Protein AF-A0A257QRH5-F1 (afdb_monomer)

Sequence (181 aa):
SYQIGCTSACRFIFTHGIFDFYQAVRPNPAVLARLSQLLDPERPFVGIAPTVDRNRVVVKEGRLMERHTDVPWNHWVPGDWGWIKNPDDKSAEELGSEGCNIIYAGGGCFVNYYPERPPKTLDQAIKRVYGWRFGLEESELDLSADLMQQLRQDPRSGGMLRDVRDYPKRFGVVGPAPPGA

Mean predicted aligned error: 5.89 Å

Solvent-accessible surface area (backbone atoms only — not comparable to full-atom values): 10527 Å² total; per-residue (Å²): 134,88,90,68,57,62,70,59,40,48,37,45,52,52,52,50,52,54,51,49,38,33,64,71,75,54,70,34,70,71,57,50,55,51,54,59,69,67,39,43,94,89,50,52,58,65,53,30,48,59,41,57,50,98,85,64,48,77,78,38,77,25,70,53,20,44,74,47,69,86,42,56,81,88,67,82,54,68,63,30,32,37,42,35,46,32,82,43,72,74,44,28,70,40,92,82,38,50,40,4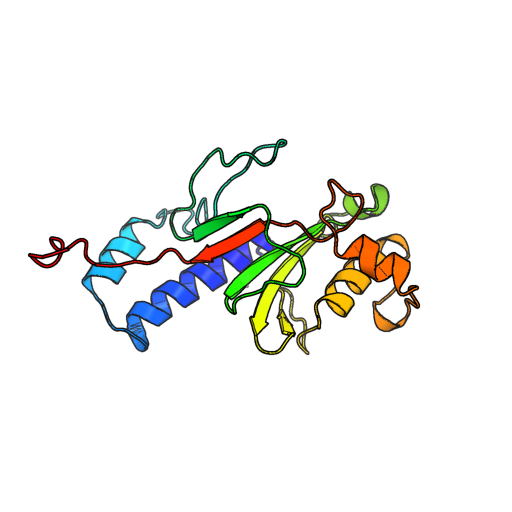5,64,35,33,32,72,41,97,70,29,30,38,54,74,64,94,61,78,72,66,34,40,66,64,50,53,51,38,35,51,62,19,53,71,71,77,39,55,42,87,76,60,86,73,55,71,68,55,54,58,41,41,46,31,32,54,92,77,70,15,21,28,46,34,42,36,40,32,76,56,88,89,70,82,90,61,80,75,70,94,86,122

Radius of gyration: 18.13 Å; Cα contacts (8 Å, |Δi|>4): 275; chains: 1; bounding box: 57×34×48 Å

Structure (mmCIF, N/CA/C/O backbone):
data_AF-A0A257QRH5-F1
#
_entry.id   AF-A0A257QRH5-F1
#
loop_
_atom_site.group_PDB
_atom_site.id
_atom_site.type_symbol
_atom_site.label_atom_id
_atom_site.label_alt_id
_atom_site.label_comp_id
_atom_site.label_asym_id
_atom_site.label_entity_id
_atom_site.label_seq_id
_atom_site.pdbx_PDB_ins_code
_atom_site.Cartn_x
_atom_site.Cartn_y
_atom_site.Cartn_z
_atom_site.occupancy
_atom_site.B_iso_or_equiv
_atom_site.auth_seq_id
_atom_site.auth_comp_id
_atom_site.auth_asym_id
_atom_site.auth_atom_id
_atom_site.pdbx_PDB_model_num
ATOM 1 N N . SER A 1 1 ? 13.296 8.972 17.442 1.00 48.34 1 SER A N 1
ATOM 2 C CA . SER A 1 1 ? 12.659 8.763 16.126 1.00 48.34 1 SER A CA 1
ATOM 3 C C . SER A 1 1 ? 12.341 7.284 15.984 1.00 48.34 1 SER A C 1
ATOM 5 O O . SER A 1 1 ? 13.144 6.466 16.413 1.00 48.34 1 SER A O 1
ATOM 7 N N . TYR A 1 2 ? 11.173 6.924 15.451 1.00 48.97 2 TYR A N 1
ATOM 8 C CA . TYR A 1 2 ? 10.874 5.529 15.113 1.00 48.97 2 TYR A CA 1
ATOM 9 C C . TYR A 1 2 ? 11.467 5.225 13.731 1.00 48.97 2 TYR A C 1
ATOM 11 O O . TYR A 1 2 ? 11.203 5.964 12.786 1.00 48.97 2 TYR A O 1
ATOM 19 N N . GLN A 1 3 ? 12.269 4.166 13.607 1.00 62.31 3 GLN A N 1
ATOM 20 C CA . GLN A 1 3 ? 12.648 3.597 12.311 1.00 62.31 3 GLN A CA 1
ATOM 21 C C . GLN A 1 3 ? 11.722 2.413 12.041 1.00 62.31 3 GLN A C 1
ATOM 23 O O . GLN A 1 3 ? 11.865 1.353 12.646 1.00 62.31 3 GLN A O 1
ATOM 28 N N . ILE A 1 4 ? 10.727 2.613 11.179 1.00 73.38 4 ILE A N 1
ATOM 29 C CA . ILE A 1 4 ? 9.766 1.574 10.805 1.00 73.38 4 ILE A CA 1
ATOM 30 C C . ILE A 1 4 ? 9.749 1.409 9.289 1.00 73.38 4 ILE A C 1
ATOM 32 O O . ILE A 1 4 ? 9.768 2.391 8.552 1.00 73.38 4 ILE A O 1
ATOM 36 N N . GLY A 1 5 ? 9.711 0.159 8.822 1.00 78.75 5 GLY A N 1
ATOM 37 C CA . GLY A 1 5 ? 9.559 -0.137 7.397 1.00 78.75 5 GLY A CA 1
ATOM 38 C C . GLY A 1 5 ? 8.201 0.329 6.863 1.00 78.75 5 GLY A C 1
ATOM 39 O O . GLY A 1 5 ? 7.228 0.422 7.618 1.00 78.75 5 GLY A O 1
ATOM 40 N N . CYS A 1 6 ? 8.116 0.570 5.552 1.00 84.25 6 CYS A N 1
ATOM 41 C CA . CYS A 1 6 ? 6.940 1.152 4.895 1.00 84.25 6 CYS A CA 1
ATOM 42 C C . CYS A 1 6 ? 5.625 0.408 5.209 1.00 84.25 6 CYS A C 1
ATOM 44 O O . CYS A 1 6 ? 4.606 1.045 5.454 1.00 84.25 6 CYS A O 1
ATOM 46 N N . THR A 1 7 ? 5.641 -0.925 5.304 1.00 87.94 7 THR A N 1
ATOM 47 C CA . THR A 1 7 ? 4.447 -1.723 5.643 1.00 87.94 7 THR A CA 1
ATOM 48 C C . THR A 1 7 ? 3.987 -1.512 7.084 1.00 87.94 7 THR A C 1
ATOM 50 O O . THR A 1 7 ? 2.794 -1.354 7.343 1.00 87.94 7 THR A O 1
ATOM 53 N N . SER A 1 8 ? 4.917 -1.499 8.044 1.00 88.94 8 SER A N 1
ATOM 54 C CA . SER A 1 8 ? 4.599 -1.200 9.450 1.00 88.94 8 SER A CA 1
ATOM 55 C C . SER A 1 8 ? 4.033 0.206 9.594 1.00 88.94 8 SER A C 1
ATOM 57 O O . SER A 1 8 ? 3.158 0.455 10.417 1.00 88.94 8 SER A O 1
ATOM 59 N N . ALA A 1 9 ? 4.502 1.106 8.748 1.00 89.12 9 ALA A N 1
ATOM 60 C CA . ALA A 1 9 ? 4.096 2.481 8.749 1.00 89.12 9 ALA A CA 1
ATOM 61 C C . ALA A 1 9 ? 2.710 2.730 8.141 1.00 89.12 9 ALA A C 1
ATOM 63 O O . ALA A 1 9 ? 1.924 3.490 8.700 1.00 89.12 9 ALA A O 1
ATOM 64 N N . CYS A 1 10 ? 2.352 2.016 7.071 1.00 91.50 10 CYS A N 1
ATOM 65 C CA . CYS A 1 10 ? 0.971 1.974 6.592 1.00 91.50 10 CYS A CA 1
ATOM 66 C C . CYS A 1 10 ? 0.036 1.460 7.695 1.00 91.50 10 CYS A C 1
ATOM 68 O O . CYS A 1 10 ? -0.963 2.105 8.003 1.00 91.50 10 CYS A O 1
ATOM 70 N N . ARG A 1 11 ? 0.397 0.363 8.376 1.00 93.06 11 ARG A N 1
ATOM 71 C CA . ARG A 1 11 ? -0.394 -0.167 9.505 1.00 93.06 11 ARG A CA 1
ATOM 72 C C . ARG A 1 11 ? -0.556 0.853 10.629 1.00 93.06 11 ARG A C 1
ATOM 74 O O . ARG A 1 11 ? -1.645 0.956 11.187 1.00 93.06 11 ARG A O 1
ATOM 81 N N . PHE A 1 12 ? 0.496 1.608 10.937 1.00 92.06 12 PHE A N 1
ATOM 82 C CA . PHE A 1 12 ? 0.446 2.713 11.890 1.00 92.06 12 PHE A CA 1
ATOM 83 C C . PHE A 1 12 ? -0.564 3.784 11.452 1.00 92.06 12 PHE A C 1
ATOM 85 O O . PHE A 1 12 ? -1.481 4.081 12.211 1.00 92.06 12 PHE A O 1
ATOM 92 N N . ILE A 1 13 ? -0.451 4.303 10.222 1.00 91.81 13 ILE A N 1
ATOM 93 C CA . ILE A 1 13 ? -1.331 5.361 9.694 1.00 91.81 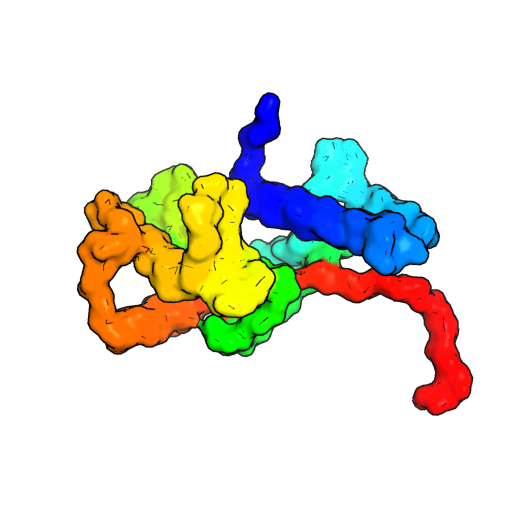13 ILE A CA 1
ATOM 94 C C . ILE A 1 13 ? -2.794 4.919 9.693 1.00 91.81 13 ILE A C 1
ATOM 96 O O . ILE A 1 13 ? -3.650 5.663 10.159 1.00 91.81 13 ILE A O 1
ATOM 100 N N . PHE A 1 14 ? -3.089 3.707 9.217 1.00 94.50 14 PHE A N 1
ATOM 101 C CA . PHE A 1 14 ? -4.460 3.199 9.211 1.00 94.50 14 PHE A CA 1
ATOM 102 C C . PHE A 1 14 ? -5.010 3.001 10.618 1.00 94.50 14 PHE A C 1
ATOM 104 O O . PHE A 1 14 ? -6.149 3.376 10.880 1.00 94.50 14 PHE A O 1
ATOM 111 N N . THR A 1 15 ? -4.205 2.460 11.536 1.00 95.06 15 THR A N 1
ATOM 112 C CA . THR A 1 15 ? -4.619 2.316 12.939 1.00 95.06 15 THR A CA 1
ATOM 113 C C . THR A 1 15 ? -4.950 3.682 13.535 1.00 95.06 15 THR A C 1
ATOM 115 O O . THR A 1 15 ? -6.035 3.857 14.078 1.00 95.06 15 THR A O 1
ATOM 118 N N . HIS A 1 16 ? -4.066 4.668 13.363 1.00 94.06 16 HIS A N 1
ATOM 119 C CA . HIS A 1 16 ? -4.301 6.033 13.827 1.00 94.06 16 HIS A CA 1
ATOM 120 C C . HIS A 1 16 ? -5.549 6.656 13.200 1.00 94.06 16 HIS A C 1
ATOM 122 O O . HIS A 1 16 ? -6.418 7.114 13.930 1.00 94.06 16 HIS A O 1
ATOM 128 N N . GLY A 1 17 ? -5.699 6.597 11.874 1.00 94.06 17 GLY A N 1
ATOM 129 C CA . GLY A 1 17 ? -6.856 7.165 11.181 1.00 94.06 17 GLY A CA 1
ATOM 130 C C . GLY A 1 17 ? -8.189 6.554 11.625 1.00 94.06 17 GLY A C 1
ATOM 131 O O . GLY A 1 17 ? -9.179 7.270 11.754 1.00 94.06 17 GLY A O 1
ATOM 132 N N . ILE A 1 18 ? -8.220 5.248 11.919 1.00 95.00 18 ILE A N 1
ATOM 133 C CA . ILE A 1 18 ? -9.412 4.578 12.461 1.00 95.00 18 ILE A CA 1
ATOM 134 C C . ILE A 1 18 ? -9.741 5.107 13.862 1.00 95.00 18 ILE A C 1
ATOM 136 O O . ILE A 1 18 ? -10.896 5.435 14.135 1.00 95.00 18 ILE A O 1
ATOM 140 N N . PHE A 1 19 ? -8.751 5.200 14.752 1.00 95.56 19 PHE A N 1
ATOM 141 C CA . PHE A 1 19 ? -8.961 5.723 16.104 1.00 95.56 19 PHE A CA 1
ATOM 142 C C . PHE A 1 19 ? -9.392 7.194 16.075 1.00 95.56 19 PHE A C 1
ATOM 144 O O . PHE A 1 19 ? -10.406 7.537 16.681 1.00 95.56 19 PHE A O 1
ATOM 151 N N . ASP A 1 20 ? -8.701 8.034 15.304 1.00 95.81 20 ASP A N 1
ATOM 152 C CA . ASP A 1 20 ? -9.020 9.455 15.148 1.00 95.81 20 ASP A CA 1
ATOM 153 C C . ASP A 1 20 ? -10.438 9.653 14.601 1.00 95.81 20 ASP A C 1
ATOM 155 O O . ASP A 1 20 ? -11.179 10.516 15.079 1.00 95.81 20 ASP A O 1
ATOM 159 N N . PHE A 1 21 ? -10.873 8.813 13.655 1.00 94.69 21 PHE A N 1
ATOM 160 C CA . PHE A 1 21 ? -12.241 8.848 13.148 1.00 94.69 21 PHE A CA 1
ATOM 161 C C . PHE A 1 21 ? -13.268 8.619 14.265 1.00 94.69 21 PHE A C 1
ATOM 163 O O . PHE A 1 21 ? -14.197 9.414 14.405 1.00 94.69 21 PHE A O 1
ATOM 170 N N . TYR A 1 22 ? -13.103 7.582 15.093 1.00 95.06 22 TYR A N 1
ATOM 171 C CA . TYR A 1 22 ? -14.037 7.290 16.192 1.00 95.06 22 TYR A CA 1
ATOM 172 C C . TYR A 1 22 ? -13.835 8.148 17.441 1.00 95.06 22 TYR A C 1
ATOM 174 O O . TYR A 1 22 ? -14.667 8.097 18.347 1.00 95.06 22 TYR A O 1
ATOM 182 N N . GLN A 1 23 ? -12.762 8.929 17.507 1.00 95.50 23 GLN A N 1
ATOM 183 C CA . GLN A 1 23 ? -12.528 9.897 18.571 1.00 95.50 23 GLN A CA 1
ATOM 184 C C . GLN A 1 23 ? -13.087 11.278 18.216 1.00 95.50 23 GLN A C 1
ATOM 186 O O . GLN A 1 23 ? -13.734 11.896 19.058 1.00 95.50 23 GLN A O 1
ATOM 191 N N . ALA A 1 24 ? -12.859 11.755 16.991 1.00 95.44 24 ALA A N 1
ATOM 192 C CA . ALA A 1 24 ? -13.118 13.141 16.604 1.00 95.44 24 ALA A CA 1
ATOM 193 C C . ALA A 1 24 ? -14.239 13.307 15.566 1.00 95.44 24 ALA A C 1
ATOM 195 O O . ALA A 1 24 ? -15.019 14.249 15.666 1.00 95.44 24 ALA A O 1
ATOM 196 N N . VAL A 1 25 ? -14.340 12.416 14.573 1.00 94.56 25 VAL A N 1
ATOM 197 C CA . VAL A 1 25 ? -15.284 12.581 13.447 1.00 94.56 25 VAL A CA 1
ATOM 198 C C . VAL A 1 25 ? -16.647 11.970 13.762 1.00 94.56 25 VAL A C 1
ATOM 200 O O . VAL A 1 25 ? -17.685 12.597 13.566 1.00 94.56 25 VAL A O 1
ATOM 203 N N . ARG A 1 26 ? -16.652 10.739 14.277 1.00 93.12 26 ARG A N 1
ATOM 204 C CA . ARG A 1 26 ? -17.846 10.020 14.726 1.00 93.12 26 ARG A CA 1
ATOM 205 C C . ARG A 1 26 ? -17.599 9.432 16.120 1.00 93.12 26 ARG A C 1
ATOM 207 O O . ARG A 1 26 ? -17.408 8.217 16.227 1.00 93.12 26 ARG A O 1
ATOM 214 N N . PRO A 1 27 ? -17.603 10.274 17.173 1.00 94.19 27 PRO A N 1
ATOM 215 C CA . PRO A 1 27 ? -17.309 9.856 18.539 1.00 94.19 27 PRO A CA 1
ATOM 216 C C . PRO A 1 27 ? -18.073 8.592 18.953 1.00 94.19 27 PRO A C 1
ATOM 218 O O . PRO A 1 27 ? -19.305 8.570 18.950 1.00 94.19 27 PRO A O 1
ATOM 221 N N . ASN A 1 28 ? -17.348 7.526 19.297 1.00 94.75 28 ASN A N 1
ATOM 222 C CA . ASN A 1 28 ? -17.935 6.278 19.783 1.00 94.75 28 ASN A CA 1
ATOM 223 C C . ASN A 1 28 ? -17.004 5.585 20.799 1.00 94.75 28 ASN A C 1
ATOM 225 O O . ASN A 1 28 ? -16.180 4.748 20.418 1.00 94.75 28 ASN A O 1
ATOM 229 N N . PRO A 1 29 ? -17.148 5.891 22.103 1.00 94.31 29 PRO A N 1
ATOM 230 C CA . PRO A 1 29 ? -16.290 5.335 23.152 1.00 94.31 29 PRO A CA 1
ATOM 231 C C . PRO A 1 29 ? -16.328 3.804 23.241 1.00 94.31 29 PRO A C 1
ATOM 233 O O . PRO A 1 29 ? -15.310 3.181 23.534 1.00 94.31 29 PRO A O 1
ATOM 236 N N . ALA A 1 30 ? -17.479 3.183 22.953 1.00 94.31 30 ALA A N 1
ATOM 237 C CA . ALA A 1 30 ? -17.619 1.728 22.974 1.00 94.31 30 ALA A CA 1
ATOM 238 C C . ALA A 1 30 ? -16.804 1.062 21.852 1.00 94.31 30 ALA A C 1
ATOM 240 O O . ALA A 1 30 ? -16.138 0.051 22.079 1.00 94.31 30 ALA A O 1
ATOM 241 N N . VAL A 1 31 ? -16.809 1.651 20.651 1.00 93.81 31 VAL A N 1
ATOM 242 C CA . VAL A 1 31 ? -15.961 1.188 19.544 1.00 93.81 31 VAL A CA 1
ATOM 243 C C . VAL A 1 31 ? -14.486 1.425 19.858 1.00 93.81 31 VAL A C 1
ATOM 245 O O . VAL A 1 31 ? -13.703 0.501 19.675 1.00 93.81 31 VAL A O 1
ATOM 248 N N . LEU A 1 32 ? -14.101 2.590 20.391 1.00 94.31 32 LEU A N 1
ATOM 249 C CA . LEU A 1 32 ? -12.710 2.862 20.783 1.00 94.31 32 LEU A CA 1
ATOM 250 C C . LEU A 1 32 ? -12.188 1.856 21.816 1.00 94.31 32 LEU A C 1
ATOM 252 O O . LEU A 1 32 ? -11.098 1.317 21.644 1.00 94.31 32 LEU A O 1
ATOM 256 N N . ALA A 1 33 ? -12.978 1.539 22.847 1.00 94.25 33 ALA A N 1
ATOM 257 C CA . ALA A 1 33 ? -12.608 0.532 23.840 1.00 94.25 33 ALA A CA 1
ATOM 258 C C . ALA A 1 33 ? -12.376 -0.847 23.197 1.00 94.25 33 ALA A C 1
ATOM 260 O O . ALA A 1 33 ? -11.380 -1.510 23.491 1.00 94.25 33 ALA A O 1
ATOM 261 N N . ARG A 1 34 ? -13.251 -1.254 22.267 1.00 93.25 34 ARG A N 1
ATOM 262 C CA . ARG A 1 34 ? -13.087 -2.498 21.500 1.00 93.25 34 ARG A CA 1
ATOM 263 C C . ARG A 1 34 ? -11.851 -2.458 20.600 1.00 93.25 34 ARG A C 1
ATOM 265 O O . ARG A 1 34 ? -11.121 -3.439 20.545 1.00 93.25 34 ARG A O 1
ATOM 272 N N . LEU A 1 35 ? -11.607 -1.353 19.897 1.00 93.44 35 LEU A N 1
ATOM 273 C CA . LEU A 1 35 ? -10.437 -1.187 19.032 1.00 93.44 35 LEU A CA 1
ATOM 274 C C . LEU A 1 35 ? -9.135 -1.311 19.831 1.00 93.44 35 LEU A C 1
ATOM 276 O O . LEU A 1 35 ? -8.230 -2.015 19.395 1.00 93.44 35 LEU A O 1
ATOM 280 N N . SER A 1 36 ? -9.064 -0.709 21.021 1.00 93.38 36 SER A N 1
ATOM 281 C CA . SER A 1 36 ? -7.911 -0.841 21.920 1.00 93.38 36 SER A CA 1
ATOM 282 C C . SER A 1 36 ? -7.650 -2.294 22.321 1.00 93.38 36 SER A C 1
ATOM 284 O O . SER A 1 36 ? -6.501 -2.724 22.323 1.00 93.38 36 SER A O 1
ATOM 286 N N . GLN A 1 37 ? -8.701 -3.077 22.592 1.00 92.88 37 GLN A N 1
ATOM 287 C CA . GLN A 1 37 ? -8.580 -4.510 22.900 1.00 92.88 37 GLN A CA 1
ATOM 288 C C . GLN A 1 37 ? -8.116 -5.351 21.703 1.00 92.88 37 GLN A C 1
ATOM 290 O O . GLN A 1 37 ? -7.580 -6.441 21.887 1.00 92.88 37 GLN A O 1
ATOM 295 N N . LEU A 1 38 ? -8.328 -4.870 20.473 1.00 92.00 38 LEU A N 1
ATOM 296 C CA . LEU A 1 38 ? -7.834 -5.538 19.272 1.00 92.00 38 LEU A CA 1
ATOM 297 C C . LEU A 1 38 ? -6.339 -5.309 19.052 1.00 92.00 38 LEU A C 1
ATOM 299 O O . LEU A 1 38 ? -5.763 -6.040 18.252 1.00 92.00 38 LEU A O 1
ATOM 303 N N . LEU A 1 39 ? -5.701 -4.335 19.705 1.00 92.31 39 LEU A N 1
ATOM 304 C CA . LEU A 1 39 ? -4.263 -4.110 19.577 1.00 92.31 39 LEU A CA 1
ATOM 305 C C . LEU A 1 39 ? -3.478 -5.094 20.447 1.00 92.31 39 LEU A C 1
ATOM 307 O O . LEU A 1 39 ? -3.927 -5.543 21.494 1.00 92.31 39 LEU A O 1
ATOM 311 N N . ASP A 1 40 ? -2.293 -5.463 19.972 1.00 90.06 40 ASP A N 1
ATOM 312 C CA . ASP A 1 40 ? -1.370 -6.275 20.766 1.00 90.06 40 ASP A CA 1
ATOM 313 C C . ASP A 1 40 ? -0.604 -5.339 21.719 1.00 90.06 40 ASP A C 1
ATOM 315 O O . ASP A 1 40 ? -0.126 -4.300 21.256 1.00 90.06 40 ASP A O 1
ATOM 319 N N . PRO A 1 41 ? -0.506 -5.653 23.022 1.00 87.62 41 PRO A N 1
ATOM 320 C CA . PRO A 1 41 ? 0.081 -4.744 24.005 1.00 87.62 41 PRO A CA 1
ATOM 321 C C . PRO A 1 41 ? 1.586 -4.521 23.804 1.00 87.62 41 PRO A C 1
ATOM 323 O O . PRO A 1 41 ? 2.092 -3.461 24.160 1.00 87.62 41 PRO A O 1
ATOM 326 N N . GLU A 1 42 ? 2.301 -5.482 23.214 1.00 89.12 42 GLU A N 1
ATOM 327 C CA . GLU A 1 42 ? 3.747 -5.396 22.983 1.00 89.12 42 GLU A CA 1
ATOM 328 C C . GLU A 1 42 ? 4.068 -4.999 21.537 1.00 89.12 42 GLU A C 1
ATOM 330 O O . GLU A 1 42 ? 5.056 -4.318 21.256 1.00 89.12 42 GLU A O 1
ATOM 335 N N . ARG A 1 43 ? 3.229 -5.426 20.589 1.00 89.12 43 ARG A N 1
ATOM 336 C CA . ARG A 1 43 ? 3.428 -5.251 19.147 1.00 89.12 43 ARG A CA 1
ATOM 337 C C . ARG A 1 43 ? 2.152 -4.742 18.467 1.00 89.12 43 ARG A C 1
ATOM 339 O O . ARG A 1 43 ? 1.608 -5.429 17.593 1.00 89.12 43 ARG A O 1
ATOM 346 N N . PRO A 1 44 ? 1.692 -3.518 18.783 1.00 87.31 44 PRO A N 1
ATOM 347 C CA . PRO A 1 44 ? 0.353 -3.025 18.440 1.00 87.31 44 PRO A CA 1
ATOM 348 C C . PRO A 1 44 ? 0.005 -3.129 16.955 1.00 87.31 44 PRO A C 1
ATOM 350 O O . PRO A 1 44 ? -1.137 -3.420 16.610 1.00 87.31 44 PRO A O 1
ATOM 353 N N . PHE A 1 45 ? 0.993 -2.993 16.067 1.00 88.12 45 PHE A N 1
ATOM 354 C CA . PHE A 1 45 ? 0.767 -2.998 14.620 1.00 88.12 45 PHE A CA 1
ATOM 355 C C . PHE A 1 45 ? 0.878 -4.375 13.948 1.00 88.12 45 PHE A C 1
ATOM 357 O O . PHE A 1 45 ? 0.685 -4.485 12.738 1.00 88.12 45 PHE A O 1
ATOM 364 N N . VAL A 1 46 ? 1.174 -5.455 14.674 1.00 87.38 46 VAL A N 1
ATOM 365 C CA . VAL A 1 46 ? 1.209 -6.803 14.077 1.00 87.38 46 VAL A CA 1
ATOM 366 C C . VAL A 1 46 ? -0.202 -7.235 13.667 1.00 87.38 46 VAL A C 1
ATOM 368 O O . VAL A 1 46 ? -1.154 -7.044 14.405 1.00 87.38 46 VAL A O 1
ATOM 371 N N . GLY A 1 47 ? -0.381 -7.802 12.473 1.00 90.50 47 GLY A N 1
ATOM 372 C CA . GLY A 1 47 ? -1.686 -8.325 12.038 1.00 90.50 47 GLY A CA 1
ATOM 373 C C . GLY A 1 47 ? -2.811 -7.287 11.904 1.00 90.50 47 GLY A C 1
ATOM 374 O O . GLY A 1 47 ? -3.975 -7.665 11.920 1.00 90.50 47 GLY A O 1
ATOM 375 N N . ILE A 1 48 ? -2.500 -5.988 11.801 1.00 94.50 48 ILE A N 1
ATOM 376 C CA . ILE A 1 48 ? -3.507 -4.945 11.522 1.00 94.50 48 ILE A CA 1
ATOM 377 C C . ILE A 1 48 ? -4.190 -5.196 10.175 1.00 94.50 48 ILE A C 1
ATOM 379 O O . ILE A 1 48 ? -5.419 -5.205 10.106 1.00 94.50 48 ILE A O 1
ATOM 383 N N . ALA A 1 49 ? -3.381 -5.465 9.148 1.00 93.19 49 ALA A N 1
ATOM 384 C CA . ALA A 1 49 ? -3.826 -5.875 7.822 1.00 93.19 49 ALA A CA 1
ATOM 385 C C . ALA A 1 49 ? -3.690 -7.394 7.620 1.00 93.19 49 ALA A C 1
ATOM 387 O O . ALA A 1 49 ? -2.872 -8.018 8.316 1.00 93.19 49 ALA A O 1
ATOM 388 N N . PRO A 1 50 ? -4.458 -7.982 6.682 1.00 92.75 50 PRO A N 1
ATOM 389 C CA . PRO A 1 50 ? -4.404 -9.407 6.385 1.00 92.75 50 PRO A CA 1
ATOM 390 C C . PRO A 1 50 ? -2.991 -9.897 6.053 1.00 92.75 50 PRO A C 1
ATOM 392 O O . PRO A 1 50 ? -2.199 -9.215 5.397 1.00 92.75 50 PRO A O 1
ATOM 395 N N . THR A 1 51 ? -2.670 -11.105 6.511 1.00 87.19 51 THR A N 1
ATOM 396 C CA . THR A 1 51 ? -1.440 -11.809 6.128 1.00 87.19 51 THR A CA 1
ATOM 397 C C . THR A 1 51 ? -1.773 -12.807 5.038 1.00 87.19 51 THR A C 1
ATOM 399 O O . THR A 1 51 ? -2.719 -13.581 5.175 1.00 87.19 51 THR A O 1
ATOM 402 N N . VAL A 1 52 ? -0.974 -12.799 3.976 1.00 81.56 52 VAL A N 1
ATOM 403 C CA . VAL A 1 52 ? -1.094 -13.748 2.874 1.00 81.56 52 VAL A CA 1
ATOM 404 C C . VAL A 1 52 ? 0.128 -14.644 2.782 1.00 81.56 52 VAL A C 1
ATOM 406 O O . VAL A 1 52 ? 1.228 -14.233 3.156 1.00 81.56 52 VAL A O 1
ATOM 409 N N . ASP A 1 53 ? -0.071 -15.858 2.285 1.00 79.62 53 ASP A N 1
ATOM 410 C CA . ASP A 1 53 ? 1.025 -16.760 1.946 1.00 79.62 53 ASP A CA 1
ATOM 411 C C . ASP A 1 53 ? 1.687 -16.391 0.602 1.00 79.62 53 ASP A C 1
ATOM 413 O O . ASP A 1 53 ? 1.380 -15.374 -0.030 1.00 79.62 53 ASP A O 1
ATOM 417 N N . ARG A 1 54 ? 2.619 -17.239 0.147 1.00 71.69 54 ARG A N 1
ATOM 418 C CA . ARG A 1 54 ? 3.294 -17.079 -1.152 1.00 71.69 54 ARG A CA 1
ATOM 419 C C . ARG A 1 54 ? 2.326 -17.165 -2.339 1.00 71.69 54 ARG A C 1
ATOM 421 O O . ARG A 1 54 ? 2.582 -16.535 -3.362 1.00 71.69 54 ARG A O 1
ATOM 428 N N . ASN A 1 55 ? 1.214 -17.882 -2.177 1.00 70.19 55 ASN A N 1
ATOM 429 C CA . ASN A 1 55 ? 0.141 -18.013 -3.164 1.00 70.19 55 ASN A CA 1
ATOM 430 C C . ASN A 1 55 ? -0.893 -16.881 -3.057 1.00 70.19 55 ASN A C 1
ATOM 432 O O . ASN A 1 55 ? -1.873 -16.874 -3.797 1.00 70.19 55 ASN A O 1
ATOM 436 N N . ARG A 1 56 ? -0.650 -15.895 -2.182 1.00 68.44 56 ARG A N 1
ATOM 437 C CA . ARG A 1 56 ? -1.491 -14.717 -1.938 1.00 68.44 56 ARG A CA 1
ATOM 438 C C . ARG A 1 56 ? -2.851 -15.040 -1.310 1.00 68.44 56 ARG A C 1
ATOM 440 O O . ARG A 1 56 ? -3.708 -14.160 -1.255 1.00 68.44 56 ARG A O 1
ATOM 447 N N . VAL A 1 57 ? -3.029 -16.251 -0.786 1.00 78.88 57 VAL A N 1
ATOM 448 C CA . VAL A 1 57 ? -4.225 -16.634 -0.032 1.00 78.88 57 VAL A CA 1
ATOM 449 C C . VAL A 1 57 ? -4.140 -15.997 1.346 1.00 78.88 57 VAL A C 1
ATOM 451 O O . VAL A 1 57 ? -3.092 -16.054 1.992 1.00 78.88 57 VAL A O 1
ATOM 454 N N . VAL A 1 58 ? -5.226 -15.365 1.797 1.00 84.50 58 VAL A N 1
ATOM 455 C CA . VAL A 1 58 ? -5.309 -14.834 3.162 1.00 84.50 58 VAL A CA 1
ATOM 456 C C . VAL A 1 58 ? -5.242 -16.006 4.132 1.00 84.50 58 VAL A C 1
ATOM 458 O O . VAL A 1 58 ? -6.156 -16.816 4.219 1.00 84.50 58 VAL A O 1
ATOM 461 N N . VAL A 1 59 ? -4.127 -16.098 4.854 1.00 89.19 59 VAL A N 1
ATOM 462 C CA . VAL A 1 59 ? -3.902 -17.119 5.888 1.00 89.19 59 VAL A CA 1
ATOM 463 C C . VAL A 1 59 ? -4.233 -16.601 7.280 1.00 89.19 59 VAL A C 1
ATOM 465 O O . VAL A 1 59 ? -4.407 -17.379 8.215 1.00 89.19 59 VAL A O 1
ATOM 468 N N . LYS A 1 60 ? -4.307 -15.277 7.436 1.00 90.94 60 LYS A N 1
ATOM 469 C CA . LYS A 1 60 ? -4.735 -14.636 8.675 1.00 90.94 60 LYS A CA 1
ATOM 470 C C . LYS A 1 60 ? -5.459 -13.337 8.369 1.00 90.94 60 LYS A C 1
ATOM 472 O O . LYS A 1 60 ? -4.881 -12.436 7.761 1.00 90.94 60 LYS A O 1
ATOM 477 N N . GLU A 1 61 ? -6.684 -13.239 8.865 1.00 92.62 61 GLU A N 1
ATOM 478 C CA . GLU A 1 61 ? -7.489 -12.026 8.786 1.00 92.62 61 GLU A CA 1
ATOM 479 C C . GLU A 1 61 ? -6.820 -10.841 9.486 1.00 92.62 61 GLU A C 1
ATOM 481 O O . GLU A 1 61 ? -6.162 -10.983 10.524 1.00 92.62 61 GLU A O 1
ATOM 486 N N . GLY A 1 62 ? -7.013 -9.652 8.917 1.00 93.69 62 GLY A N 1
ATOM 487 C CA . GLY A 1 62 ? -6.578 -8.408 9.537 1.00 93.69 62 GLY A CA 1
ATOM 488 C C . GLY A 1 62 ? -7.442 -8.075 10.749 1.00 93.69 62 GLY A C 1
ATOM 489 O O . GLY A 1 62 ? -8.658 -8.276 10.752 1.00 93.69 62 GLY A O 1
ATOM 490 N N . ARG A 1 63 ? -6.833 -7.544 11.808 1.00 94.12 63 ARG A N 1
ATOM 491 C CA . ARG A 1 63 ? -7.573 -7.112 13.002 1.00 94.12 63 ARG A CA 1
ATOM 492 C C . ARG A 1 63 ? -8.421 -5.879 12.717 1.00 94.12 63 ARG A C 1
ATOM 494 O O . ARG A 1 63 ? -9.569 -5.836 13.153 1.00 94.12 63 ARG A O 1
ATOM 501 N N . LEU A 1 64 ? -7.876 -4.918 11.962 1.00 95.12 64 LEU A N 1
ATOM 502 C CA . LEU A 1 64 ? -8.551 -3.650 11.665 1.00 95.12 64 LEU A CA 1
ATOM 503 C C . LEU A 1 64 ? -8.813 -3.395 10.180 1.00 95.12 64 LEU A C 1
ATOM 505 O O . LEU A 1 64 ? -9.587 -2.496 9.859 1.00 95.12 64 LEU A O 1
ATOM 509 N N . MET A 1 65 ? -8.183 -4.156 9.286 1.00 95.12 65 MET A N 1
ATOM 510 C CA . MET A 1 65 ? -8.350 -4.000 7.842 1.00 95.12 65 MET A CA 1
ATOM 511 C C . MET A 1 65 ? -8.833 -5.295 7.188 1.00 95.12 65 MET A C 1
ATOM 513 O O . MET A 1 65 ? -8.553 -6.391 7.677 1.00 95.12 65 MET A O 1
ATOM 517 N N .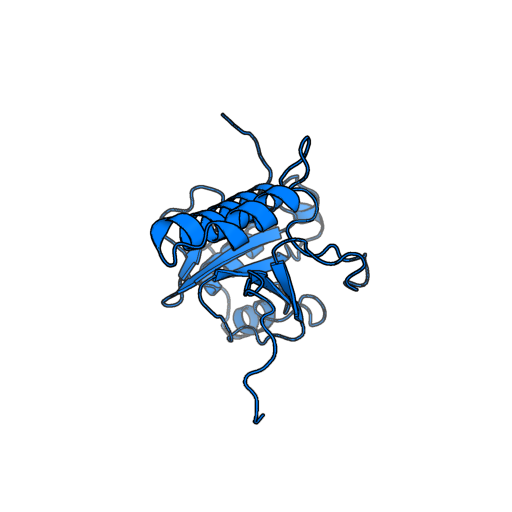 GLU A 1 66 ? -9.547 -5.140 6.083 1.00 93.56 66 GLU A N 1
ATOM 518 C CA . GLU A 1 66 ? -9.989 -6.188 5.160 1.00 93.56 66 GLU A CA 1
ATOM 519 C C . GLU A 1 66 ? -9.239 -6.065 3.836 1.00 93.56 66 GLU A C 1
ATOM 521 O O . GLU A 1 66 ? -8.651 -5.022 3.551 1.00 93.56 66 GLU A O 1
ATOM 526 N N . ARG A 1 67 ? -9.251 -7.140 3.041 1.00 92.88 67 ARG A N 1
ATOM 527 C CA . ARG A 1 67 ? -8.650 -7.178 1.706 1.00 92.88 67 ARG A CA 1
ATOM 528 C C . ARG A 1 67 ? -9.712 -7.459 0.659 1.00 92.88 67 ARG A C 1
ATOM 530 O O . ARG A 1 67 ? -10.427 -8.450 0.758 1.00 92.88 67 ARG A O 1
ATOM 537 N N . HIS A 1 68 ? -9.734 -6.644 -0.385 1.00 91.75 68 HIS A N 1
ATOM 538 C CA . HIS A 1 68 ? -10.365 -6.987 -1.654 1.00 91.75 68 HIS A CA 1
ATOM 539 C C . HIS A 1 68 ? -9.321 -7.489 -2.646 1.00 91.75 68 HIS A C 1
ATOM 541 O O . HIS A 1 68 ? -8.199 -6.981 -2.675 1.00 91.75 68 HIS A O 1
ATOM 547 N N . THR A 1 69 ? -9.697 -8.486 -3.442 1.00 90.94 69 THR A N 1
ATOM 548 C CA . THR A 1 69 ? -8.904 -9.036 -4.547 1.00 90.94 69 THR A CA 1
ATOM 549 C C . THR A 1 69 ? -9.587 -8.741 -5.875 1.00 90.94 69 THR A C 1
ATOM 551 O O . THR A 1 69 ? -10.750 -8.337 -5.897 1.00 90.94 69 THR A O 1
ATOM 554 N N . ASP A 1 70 ? -8.850 -8.927 -6.970 1.00 90.81 70 ASP A N 1
ATOM 555 C CA . ASP A 1 70 ? -9.355 -8.778 -8.337 1.00 90.81 70 ASP A CA 1
ATOM 556 C C . ASP A 1 70 ? -9.929 -7.373 -8.606 1.00 90.81 70 ASP A C 1
ATOM 558 O O . ASP A 1 70 ? -10.883 -7.183 -9.363 1.00 90.81 70 ASP A O 1
ATOM 562 N N . VAL A 1 71 ? -9.332 -6.361 -7.962 1.00 93.94 71 VAL A N 1
ATOM 563 C CA . VAL A 1 71 ? -9.715 -4.954 -8.100 1.00 93.94 71 VAL A CA 1
ATOM 564 C C . VAL A 1 71 ? -9.031 -4.357 -9.334 1.00 93.94 71 VAL A C 1
ATOM 566 O O . VAL A 1 71 ? -7.796 -4.305 -9.374 1.00 93.94 71 VAL A O 1
ATOM 569 N N . PRO A 1 72 ? -9.790 -3.843 -10.324 1.00 95.00 72 PRO A N 1
ATOM 570 C CA . PRO A 1 72 ? -9.215 -3.202 -11.502 1.00 95.00 72 PRO A CA 1
ATOM 571 C C . PRO A 1 72 ? -8.257 -2.057 -11.153 1.00 95.00 72 PRO A C 1
ATOM 573 O O . PRO A 1 72 ? -8.466 -1.309 -10.196 1.00 95.00 72 PRO A O 1
ATOM 576 N N . TRP A 1 73 ? -7.216 -1.872 -11.967 1.00 95.06 73 TRP A N 1
ATOM 577 C CA . TRP A 1 73 ? -6.165 -0.875 -11.717 1.00 95.06 73 TRP A CA 1
ATOM 578 C C . TRP A 1 73 ? -6.682 0.568 -11.633 1.00 95.06 73 TRP A C 1
ATOM 580 O O . TRP A 1 73 ? -6.038 1.411 -11.013 1.00 95.06 73 TRP A O 1
ATOM 590 N N . ASN A 1 74 ? -7.823 0.858 -12.256 1.00 94.69 74 ASN A N 1
ATOM 591 C CA . ASN A 1 74 ? -8.463 2.171 -12.309 1.00 94.69 74 ASN A CA 1
ATOM 592 C C . ASN A 1 74 ? -9.579 2.346 -11.264 1.00 94.69 74 ASN A C 1
ATOM 594 O O . ASN A 1 74 ? -10.233 3.387 -11.251 1.00 94.69 74 ASN A O 1
ATOM 598 N N . HIS A 1 75 ? -9.818 1.356 -10.400 1.00 96.12 75 HIS A N 1
ATOM 599 C CA . HIS A 1 75 ? -10.825 1.422 -9.344 1.00 96.12 75 HIS A CA 1
ATOM 600 C C . HIS A 1 75 ? -10.139 1.674 -7.999 1.00 96.12 75 HIS A C 1
ATOM 602 O O . HIS A 1 75 ? -9.468 0.797 -7.455 1.00 96.12 75 HIS A O 1
ATOM 608 N N . TRP A 1 76 ? -10.309 2.891 -7.481 1.00 96.50 76 TRP A N 1
ATOM 609 C CA . TRP A 1 76 ? -9.725 3.325 -6.216 1.00 96.50 76 TRP A CA 1
ATOM 610 C C . TRP A 1 76 ? -10.724 4.129 -5.390 1.00 96.50 76 TRP A C 1
ATOM 612 O O . TRP A 1 76 ? -11.378 5.043 -5.899 1.00 96.50 76 TRP A O 1
ATOM 622 N N . VAL A 1 77 ? -10.784 3.830 -4.097 1.00 96.25 77 VAL A N 1
ATOM 623 C CA . VAL A 1 77 ? -11.546 4.571 -3.087 1.00 96.25 77 VAL A CA 1
ATOM 624 C C . VAL A 1 77 ? -10.562 5.247 -2.132 1.00 96.25 77 VAL A C 1
ATOM 626 O O . VAL A 1 77 ? -9.591 4.611 -1.727 1.00 96.25 77 VAL A O 1
ATOM 629 N N . PRO A 1 78 ? -10.721 6.542 -1.793 1.00 95.31 78 PRO A N 1
ATOM 630 C CA . PRO A 1 78 ? -9.805 7.204 -0.866 1.00 95.31 78 PRO A CA 1
ATOM 631 C C . PRO A 1 78 ? -9.651 6.411 0.439 1.00 95.31 78 PRO A C 1
ATOM 633 O O . PRO A 1 78 ? -10.643 6.042 1.066 1.00 95.31 78 PRO A O 1
ATOM 636 N N . GLY A 1 79 ? -8.404 6.147 0.831 1.00 93.25 79 GLY A N 1
ATOM 637 C CA . GLY A 1 79 ? -8.061 5.238 1.926 1.00 93.25 79 GLY A CA 1
ATOM 638 C C . GLY A 1 79 ? -7.716 3.810 1.490 1.00 93.25 79 GLY A C 1
ATOM 639 O O . GLY A 1 79 ? -7.277 3.029 2.327 1.00 93.25 79 GLY A O 1
ATOM 640 N N . ASP A 1 80 ? -7.845 3.462 0.211 1.00 95.94 80 ASP A N 1
ATOM 641 C CA . ASP A 1 80 ? -7.347 2.189 -0.306 1.00 95.94 80 ASP A CA 1
ATOM 642 C C . ASP A 1 80 ? -5.823 2.105 -0.174 1.00 95.94 80 ASP A C 1
ATOM 644 O O . ASP A 1 80 ? -5.087 2.997 -0.610 1.00 95.94 80 ASP A O 1
ATOM 648 N N . TRP A 1 81 ? -5.345 0.991 0.373 1.00 95.94 81 TRP A N 1
ATOM 649 C CA . TRP A 1 81 ? -3.934 0.638 0.440 1.00 95.94 81 TRP A CA 1
ATOM 650 C C . TRP A 1 81 ? -3.596 -0.405 -0.628 1.00 95.94 81 TRP A C 1
ATOM 652 O O . TRP A 1 81 ? -4.091 -1.531 -0.604 1.00 95.94 81 TRP A O 1
ATOM 662 N N . GLY A 1 82 ? -2.729 -0.030 -1.568 1.00 95.38 82 GLY A N 1
ATOM 663 C CA . GLY A 1 82 ? -2.189 -0.905 -2.604 1.00 95.38 82 GLY A CA 1
ATOM 664 C C . GLY A 1 82 ? -0.682 -1.142 -2.492 1.00 95.38 82 GLY A C 1
ATOM 665 O O . GLY A 1 82 ? 0.022 -0.571 -1.655 1.00 95.38 82 GLY A O 1
ATOM 666 N N . TRP A 1 83 ? -0.175 -1.985 -3.391 1.00 94.69 83 TRP A N 1
ATOM 667 C CA . TRP A 1 83 ? 1.245 -2.311 -3.496 1.00 94.69 83 TRP A CA 1
ATOM 668 C C . TRP A 1 83 ? 1.683 -2.397 -4.957 1.00 94.69 83 TRP A C 1
ATOM 670 O O . TRP A 1 83 ? 1.064 -3.103 -5.756 1.00 94.69 83 TRP A O 1
ATOM 680 N N . ILE A 1 84 ? 2.787 -1.729 -5.276 1.00 96.06 84 ILE A N 1
ATOM 681 C CA . ILE A 1 84 ? 3.483 -1.821 -6.560 1.00 96.06 84 ILE A CA 1
ATOM 682 C C . ILE A 1 84 ? 4.692 -2.737 -6.359 1.00 96.06 84 ILE A C 1
ATOM 684 O O . ILE A 1 84 ? 5.558 -2.449 -5.539 1.00 96.06 84 ILE A O 1
ATOM 688 N N . LYS A 1 85 ? 4.753 -3.858 -7.078 1.00 95.12 85 LYS A N 1
ATOM 689 C CA . LYS A 1 85 ? 5.901 -4.773 -7.073 1.00 95.12 85 LYS A CA 1
ATOM 690 C C . LYS A 1 85 ? 7.038 -4.174 -7.909 1.0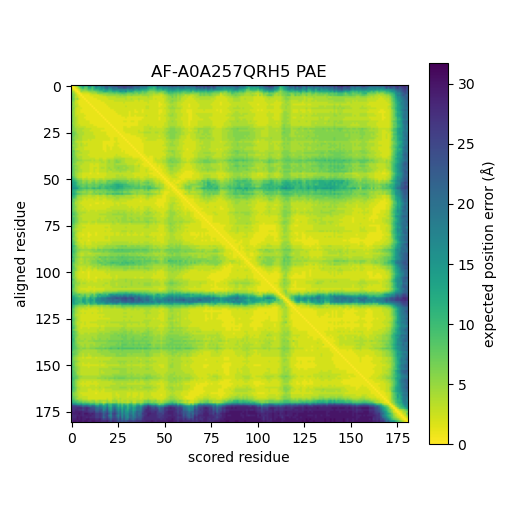0 95.12 85 LYS A C 1
ATOM 692 O O . LYS A 1 85 ? 6.778 -3.713 -9.017 1.00 95.12 85 LYS A O 1
ATOM 697 N N . ASN A 1 86 ? 8.279 -4.264 -7.427 1.00 95.44 86 ASN A N 1
ATOM 698 C CA . ASN A 1 86 ? 9.447 -4.094 -8.289 1.00 95.44 86 ASN A CA 1
ATOM 699 C C . ASN A 1 86 ? 9.595 -5.330 -9.210 1.00 95.44 86 ASN A C 1
ATOM 701 O O . ASN A 1 86 ? 9.729 -6.449 -8.702 1.00 95.44 86 ASN A O 1
ATOM 705 N N . PRO A 1 87 ? 9.488 -5.182 -10.544 1.00 93.38 87 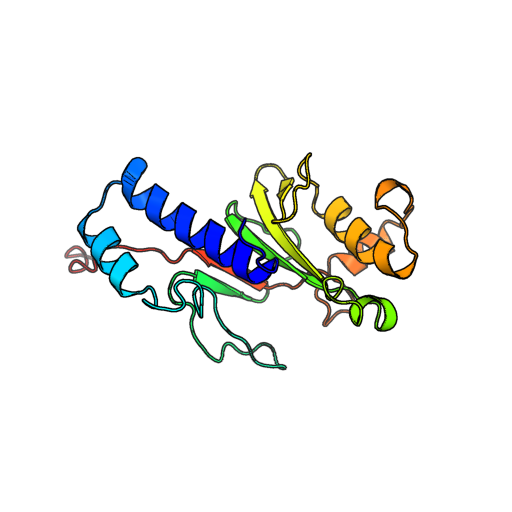PRO A N 1
ATOM 706 C CA . PRO A 1 87 ? 9.529 -6.313 -11.463 1.00 93.38 87 PRO A CA 1
ATOM 707 C C . PRO A 1 87 ? 10.949 -6.816 -11.754 1.00 93.38 87 PRO A C 1
ATOM 709 O O . PRO A 1 87 ? 11.077 -7.861 -12.383 1.00 93.38 87 PRO A O 1
ATOM 712 N N . ASP A 1 88 ? 11.990 -6.083 -11.358 1.00 94.62 88 ASP A N 1
ATOM 713 C CA . ASP A 1 88 ? 13.382 -6.408 -11.658 1.00 94.62 88 ASP A CA 1
ATOM 714 C C . ASP A 1 88 ? 14.033 -7.169 -10.496 1.00 94.62 88 ASP A C 1
ATOM 716 O O . ASP A 1 88 ? 14.158 -6.638 -9.396 1.00 94.62 88 ASP A O 1
ATOM 720 N N . ASP A 1 89 ? 14.450 -8.415 -10.745 1.00 92.62 89 ASP A N 1
ATOM 721 C CA . ASP A 1 89 ? 14.942 -9.319 -9.695 1.00 92.62 89 ASP A CA 1
ATOM 722 C C . ASP A 1 89 ? 16.177 -8.766 -8.971 1.00 92.62 89 ASP A C 1
ATOM 724 O O . ASP A 1 89 ? 16.278 -8.881 -7.755 1.00 92.62 89 ASP A O 1
ATOM 728 N N . LYS A 1 90 ? 17.089 -8.108 -9.698 1.00 91.88 90 LYS A N 1
ATOM 729 C CA . LYS A 1 90 ? 18.332 -7.581 -9.124 1.00 91.88 90 LYS A CA 1
ATOM 730 C C . LYS A 1 90 ? 18.059 -6.436 -8.153 1.00 91.88 90 LYS A C 1
ATOM 732 O O . LYS A 1 90 ? 18.521 -6.469 -7.019 1.00 91.88 90 LYS A O 1
ATOM 737 N N . SER A 1 91 ? 17.328 -5.416 -8.596 1.00 91.62 91 SER A N 1
ATOM 738 C CA . SER A 1 91 ? 17.010 -4.272 -7.734 1.00 91.62 91 SER A CA 1
ATOM 739 C C . SER A 1 91 ? 16.007 -4.633 -6.634 1.00 91.62 91 SER A C 1
ATOM 741 O O . SER A 1 91 ? 16.006 -3.995 -5.589 1.00 91.62 91 SER A O 1
ATOM 743 N N . ALA A 1 92 ? 15.184 -5.671 -6.815 1.00 90.75 92 ALA A N 1
ATOM 744 C CA . ALA A 1 92 ? 14.260 -6.142 -5.784 1.00 90.75 92 ALA A CA 1
ATOM 745 C C . ALA A 1 92 ? 14.948 -6.847 -4.600 1.00 90.75 92 ALA A C 1
ATOM 747 O O . ALA A 1 92 ? 14.324 -6.983 -3.549 1.00 90.75 92 ALA A O 1
ATOM 748 N N . GLU A 1 93 ? 16.198 -7.298 -4.750 1.00 90.38 93 GLU A N 1
ATOM 749 C CA . GLU A 1 93 ? 17.000 -7.858 -3.650 1.00 90.38 93 GLU A CA 1
ATOM 750 C C . GLU A 1 93 ? 17.599 -6.776 -2.738 1.00 90.38 93 GLU A C 1
ATOM 752 O O . GLU A 1 93 ? 18.015 -7.070 -1.614 1.00 90.38 93 GLU A O 1
ATOM 757 N N . GLU A 1 94 ? 17.629 -5.518 -3.187 1.00 87.81 94 GLU A N 1
ATOM 758 C CA . GLU A 1 94 ? 18.068 -4.401 -2.358 1.00 87.81 94 GLU A CA 1
ATOM 759 C C . GLU A 1 94 ? 17.013 -4.093 -1.284 1.00 87.81 94 GLU A C 1
ATOM 761 O O . GLU A 1 94 ? 15.823 -3.942 -1.567 1.00 87.81 94 GLU A O 1
ATOM 766 N N . LEU A 1 95 ? 17.454 -3.995 -0.026 1.00 83.75 95 LEU A N 1
ATOM 767 C CA . LEU A 1 95 ? 16.564 -3.775 1.114 1.00 83.75 95 LEU A CA 1
ATOM 768 C C . LEU A 1 95 ? 15.756 -2.480 0.938 1.00 83.75 95 LEU A C 1
ATOM 770 O O . LEU A 1 95 ? 16.325 -1.389 0.900 1.00 83.75 95 LEU A O 1
ATOM 774 N N . GLY A 1 96 ? 14.427 -2.598 0.921 1.00 81.88 96 GLY A N 1
ATOM 775 C CA . GLY A 1 96 ? 13.513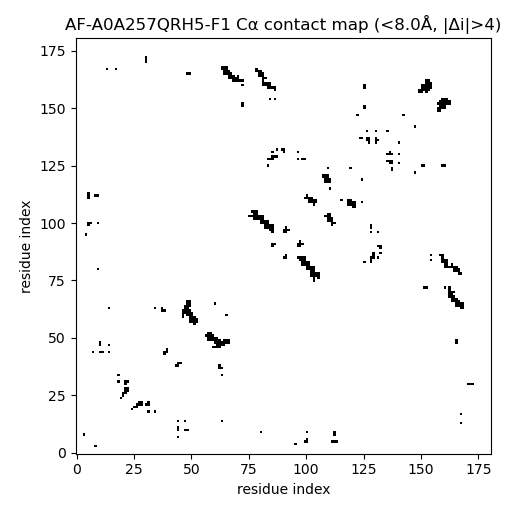 -1.470 0.717 1.00 81.88 96 GLY A CA 1
ATOM 776 C C . GLY A 1 96 ? 13.142 -1.194 -0.744 1.00 81.88 96 GLY A C 1
ATOM 777 O O . GLY A 1 96 ? 12.318 -0.309 -0.988 1.00 81.88 96 GLY A O 1
ATOM 778 N N . SER A 1 97 ? 13.697 -1.957 -1.689 1.00 87.62 97 SER A N 1
ATOM 779 C CA . SER A 1 97 ? 13.423 -1.872 -3.128 1.00 87.62 97 SER A CA 1
ATOM 780 C C . SER A 1 97 ? 12.592 -3.056 -3.641 1.00 87.62 97 SER A C 1
ATOM 782 O O . SER A 1 97 ? 12.425 -3.231 -4.848 1.00 87.62 97 SER A O 1
ATOM 784 N N . GLU A 1 98 ? 11.992 -3.853 -2.750 1.00 91.38 98 GLU A N 1
ATOM 785 C CA . GLU A 1 98 ? 11.134 -4.994 -3.113 1.00 91.38 98 GLU A CA 1
ATOM 786 C C . GLU A 1 98 ? 9.832 -4.532 -3.809 1.00 91.38 98 GLU A C 1
ATOM 788 O O . GLU A 1 98 ? 9.149 -5.277 -4.526 1.00 91.38 98 GLU A O 1
ATOM 793 N N . GLY A 1 99 ? 9.454 -3.280 -3.558 1.00 91.88 99 GLY A N 1
ATOM 794 C CA . GLY A 1 99 ? 8.280 -2.614 -4.095 1.00 91.88 99 GLY A CA 1
ATOM 795 C C . GLY A 1 99 ? 7.871 -1.424 -3.232 1.00 91.88 99 GLY A C 1
ATOM 796 O O . GLY A 1 99 ? 8.601 -0.982 -2.347 1.00 91.88 99 GLY A O 1
ATOM 797 N N . CYS A 1 100 ? 6.682 -0.890 -3.483 1.00 92.38 100 CYS A N 1
ATOM 798 C CA . CYS A 1 100 ? 6.202 0.310 -2.816 1.00 92.38 100 CYS A CA 1
ATOM 799 C C . CYS A 1 100 ? 4.756 0.157 -2.339 1.00 92.38 100 CYS A C 1
ATOM 801 O O . CYS A 1 100 ? 3.865 -0.188 -3.117 1.00 92.38 100 CYS A O 1
ATOM 803 N N . ASN A 1 101 ? 4.519 0.461 -1.059 1.00 93.56 101 ASN A N 1
ATOM 804 C CA . ASN A 1 101 ? 3.172 0.668 -0.533 1.00 93.56 101 ASN A CA 1
ATOM 805 C C . ASN A 1 101 ? 2.650 2.016 -1.032 1.00 93.56 101 ASN A C 1
ATOM 807 O O . ASN A 1 101 ? 3.341 3.023 -0.893 1.00 93.56 101 ASN A O 1
ATOM 811 N N . ILE A 1 102 ? 1.417 2.039 -1.528 1.00 94.62 102 ILE A N 1
ATOM 812 C CA . ILE A 1 102 ? 0.726 3.263 -1.933 1.00 94.62 102 ILE A CA 1
ATOM 813 C C . ILE A 1 102 ? -0.621 3.354 -1.224 1.00 94.62 102 ILE A C 1
ATOM 815 O O . ILE A 1 102 ? -1.314 2.352 -1.065 1.00 94.62 102 ILE A O 1
ATOM 819 N N . ILE A 1 103 ? -0.994 4.553 -0.799 1.00 94.94 103 ILE A N 1
ATOM 820 C CA . ILE A 1 103 ? -2.307 4.852 -0.232 1.00 94.94 103 ILE A CA 1
ATOM 821 C C . ILE A 1 103 ? -2.968 5.873 -1.145 1.00 94.94 103 ILE A C 1
ATOM 823 O O . ILE A 1 103 ? -2.384 6.921 -1.431 1.00 94.94 103 ILE A O 1
ATOM 827 N N . TYR A 1 104 ? -4.176 5.574 -1.612 1.00 95.81 104 TYR A N 1
ATOM 828 C CA . TYR A 1 104 ? -4.924 6.509 -2.437 1.00 95.81 104 TYR A CA 1
ATOM 829 C C . TYR A 1 104 ? -5.504 7.629 -1.569 1.00 95.81 104 TYR A C 1
ATOM 831 O O . TYR A 1 104 ? -6.346 7.390 -0.704 1.00 95.81 104 TYR A O 1
ATOM 839 N N . ALA A 1 105 ? -5.055 8.861 -1.800 1.00 93.31 105 ALA A N 1
ATOM 840 C CA . ALA A 1 105 ? -5.484 10.040 -1.048 1.00 93.31 105 ALA A CA 1
ATOM 841 C C . ALA A 1 105 ? -6.761 10.684 -1.622 1.00 93.31 105 ALA A C 1
ATOM 843 O O . ALA A 1 105 ? -7.359 11.544 -0.979 1.00 93.31 105 ALA A O 1
ATOM 844 N N . GLY A 1 106 ? -7.191 10.268 -2.819 1.00 94.50 106 GLY A N 1
ATOM 845 C CA . GLY A 1 106 ? -8.270 10.904 -3.576 1.00 94.50 106 GLY A CA 1
ATOM 846 C C . GLY A 1 106 ? -7.756 11.841 -4.671 1.00 94.50 106 GLY A C 1
ATOM 847 O O . GLY A 1 106 ? -6.575 12.175 -4.727 1.00 94.50 106 GLY A O 1
ATOM 848 N N . GLY A 1 107 ? -8.646 12.238 -5.587 1.00 94.69 107 GLY A N 1
ATOM 849 C CA . GLY A 1 107 ? -8.320 13.179 -6.669 1.00 94.69 107 GLY A CA 1
ATOM 850 C C . GLY A 1 107 ? -7.253 12.690 -7.658 1.00 94.69 107 GLY A C 1
ATOM 851 O O . GLY A 1 107 ? -6.582 13.513 -8.269 1.00 94.69 107 GLY A O 1
ATOM 852 N N . GLY A 1 108 ? -7.058 11.373 -7.799 1.00 94.81 108 GLY A N 1
ATOM 853 C CA . GLY A 1 108 ? -5.990 10.800 -8.632 1.00 94.81 108 GLY A CA 1
ATOM 854 C C . GLY A 1 108 ? -4.603 10.779 -7.974 1.00 94.81 108 GLY A C 1
ATOM 855 O O . GLY A 1 108 ? -3.642 10.360 -8.618 1.00 94.81 108 GLY A O 1
ATOM 856 N N . CYS A 1 109 ? -4.499 11.187 -6.705 1.00 94.62 109 CYS A N 1
ATOM 857 C CA . CYS A 1 109 ? -3.241 11.287 -5.974 1.00 94.62 109 CYS A CA 1
ATOM 858 C C . CYS A 1 109 ? -3.018 10.113 -5.016 1.00 94.62 109 CYS A C 1
ATOM 860 O O . CYS A 1 109 ? -3.921 9.654 -4.313 1.00 94.62 109 CYS A O 1
ATOM 862 N N . PHE A 1 110 ? -1.766 9.689 -4.938 1.00 94.38 110 PHE A N 1
ATOM 863 C CA . PHE A 1 110 ? -1.258 8.615 -4.108 1.00 94.38 110 PHE A CA 1
ATOM 864 C C . PHE A 1 110 ? -0.131 9.147 -3.236 1.00 94.38 110 PHE A C 1
ATOM 866 O O . PHE A 1 110 ? 0.664 9.997 -3.646 1.00 94.38 110 PHE A O 1
ATOM 873 N N . VAL A 1 111 ? -0.074 8.626 -2.020 1.00 91.06 111 VAL A N 1
ATOM 874 C CA . VAL A 1 111 ? 0.995 8.902 -1.065 1.00 91.06 111 VAL A CA 1
ATOM 875 C C . VAL A 1 111 ? 1.632 7.595 -0.631 1.00 91.06 111 VAL A C 1
ATOM 877 O O . VAL A 1 111 ? 1.000 6.537 -0.659 1.00 91.06 111 VAL A O 1
ATOM 880 N N . ASN A 1 112 ? 2.879 7.666 -0.194 1.00 86.50 112 ASN A N 1
ATOM 881 C CA . ASN A 1 112 ? 3.522 6.584 0.528 1.00 86.50 112 ASN A CA 1
ATOM 882 C C . ASN A 1 112 ? 4.083 7.104 1.858 1.00 86.50 112 ASN A C 1
ATOM 884 O O . ASN A 1 112 ? 3.906 8.270 2.208 1.00 86.50 112 ASN A O 1
ATOM 888 N N . TYR A 1 113 ? 4.653 6.203 2.660 1.00 72.19 113 TYR A N 1
ATOM 889 C CA . TYR A 1 113 ? 5.076 6.554 4.016 1.00 72.19 113 TYR A CA 1
ATOM 890 C C . TYR A 1 113 ? 6.364 7.381 4.074 1.00 72.19 113 TYR A C 1
ATOM 892 O O . TYR A 1 113 ? 6.542 8.186 4.989 1.00 72.19 113 TYR A O 1
ATOM 900 N N . TYR A 1 114 ? 7.280 7.165 3.130 1.00 67.50 114 TYR A N 1
ATOM 901 C CA . TYR A 1 114 ? 8.462 8.013 3.050 1.00 67.50 114 TYR A CA 1
ATOM 902 C C . TYR A 1 114 ? 8.019 9.421 2.638 1.00 67.50 114 TYR A C 1
ATOM 904 O O . TYR A 1 114 ? 6.963 9.550 2.027 1.00 67.50 114 TYR A O 1
ATOM 912 N N . PRO A 1 115 ? 8.735 10.488 3.035 1.00 55.97 115 PRO A N 1
ATOM 913 C CA . PRO A 1 115 ? 8.301 11.866 2.823 1.00 55.97 115 PRO A CA 1
ATOM 914 C C . PRO A 1 115 ? 8.331 12.237 1.334 1.00 55.97 115 PRO A C 1
ATOM 916 O O . PRO A 1 115 ? 9.175 12.998 0.875 1.00 55.97 115 PRO A O 1
ATOM 919 N N . GLU A 1 116 ? 7.384 11.707 0.572 1.00 59.84 116 GLU A N 1
ATOM 920 C CA . GLU A 1 116 ? 7.106 12.096 -0.792 1.00 59.84 116 GLU A CA 1
ATOM 921 C C . GLU A 1 116 ? 6.144 13.268 -0.737 1.00 59.84 116 GLU A C 1
ATOM 923 O O . GLU A 1 116 ? 4.934 13.146 -0.531 1.00 59.84 116 GLU A O 1
ATOM 928 N N . ARG A 1 117 ? 6.736 14.452 -0.856 1.00 64.31 117 ARG A N 1
ATOM 929 C CA . ARG A 1 117 ? 6.015 15.664 -1.203 1.00 64.31 117 ARG A CA 1
ATOM 930 C C . ARG A 1 117 ? 6.556 16.142 -2.545 1.00 64.31 117 ARG A C 1
ATOM 932 O O . ARG A 1 117 ? 7.773 16.285 -2.661 1.00 64.31 117 ARG A O 1
ATOM 939 N N . PRO A 1 118 ? 5.687 16.425 -3.526 1.00 80.62 118 PRO A N 1
ATOM 940 C CA . PRO A 1 118 ? 4.218 16.326 -3.498 1.00 80.62 118 PRO A CA 1
ATOM 941 C C . PRO A 1 118 ? 3.680 14.879 -3.641 1.00 80.62 118 PRO A C 1
ATOM 943 O O . PRO A 1 118 ? 4.440 13.992 -4.031 1.00 80.62 118 PRO A O 1
ATOM 946 N N . PRO A 1 119 ? 2.378 14.636 -3.358 1.00 88.69 119 PRO A N 1
ATOM 947 C CA . PRO A 1 119 ? 1.690 13.404 -3.755 1.00 88.69 119 PRO A CA 1
ATOM 948 C C . PRO A 1 119 ? 1.840 13.128 -5.255 1.00 88.69 119 PRO A C 1
ATOM 950 O O . PRO A 1 119 ? 1.915 14.063 -6.054 1.00 88.69 119 PRO A O 1
ATOM 953 N N . LYS A 1 120 ? 1.839 11.849 -5.631 1.00 92.00 120 LYS A N 1
ATOM 954 C CA . LYS A 1 120 ? 2.082 11.387 -7.004 1.00 92.00 120 LYS A CA 1
ATOM 955 C C . LYS A 1 120 ? 0.818 10.832 -7.641 1.00 92.00 120 LYS A C 1
ATOM 957 O O . LYS A 1 120 ? -0.047 10.302 -6.951 1.00 92.00 120 LYS A O 1
ATOM 962 N N . THR A 1 121 ? 0.710 10.891 -8.960 1.00 95.62 121 THR A N 1
ATOM 963 C CA . THR A 1 121 ? -0.271 10.082 -9.692 1.00 95.62 121 THR A CA 1
ATOM 964 C C . THR A 1 121 ? 0.112 8.600 -9.637 1.00 95.62 121 THR A C 1
ATOM 966 O O . THR A 1 121 ? 1.251 8.248 -9.313 1.00 95.62 121 THR A O 1
ATOM 969 N N . LEU A 1 122 ? -0.821 7.707 -9.987 1.00 96.31 122 LEU A N 1
ATOM 970 C CA . LEU A 1 122 ? -0.526 6.272 -10.076 1.00 96.31 122 LEU A CA 1
ATOM 971 C C . LEU A 1 122 ? 0.632 5.991 -11.044 1.00 96.31 122 LEU A C 1
ATOM 973 O O . LEU A 1 122 ? 1.521 5.201 -10.739 1.00 96.31 122 LEU A O 1
ATOM 977 N N . ASP A 1 123 ? 0.639 6.670 -12.190 1.00 96.69 123 ASP A N 1
ATOM 978 C CA . ASP A 1 123 ? 1.670 6.493 -13.209 1.00 96.69 123 ASP A CA 1
ATOM 979 C C . ASP A 1 123 ? 3.039 6.957 -12.724 1.00 96.69 123 ASP A C 1
ATOM 981 O O . ASP A 1 123 ? 4.024 6.265 -12.950 1.00 96.69 123 ASP A O 1
ATOM 985 N N . GLN A 1 124 ? 3.109 8.087 -12.016 1.00 95.81 124 GLN A N 1
ATOM 986 C CA . GLN A 1 124 ? 4.348 8.550 -11.390 1.00 95.81 124 GLN A CA 1
ATOM 987 C C . GLN A 1 124 ? 4.873 7.519 -10.384 1.00 95.81 124 GLN A C 1
ATOM 989 O O . GLN A 1 124 ? 6.036 7.130 -10.453 1.00 95.81 124 GLN A O 1
ATOM 994 N N . ALA A 1 125 ? 4.001 6.987 -9.521 1.00 95.12 125 ALA A N 1
ATOM 995 C CA . ALA A 1 125 ? 4.381 5.950 -8.565 1.00 95.12 125 ALA A CA 1
ATOM 996 C C . ALA A 1 125 ? 4.883 4.661 -9.252 1.00 95.12 125 ALA A C 1
ATOM 998 O O . ALA A 1 125 ? 5.884 4.089 -8.820 1.00 95.12 125 ALA A O 1
ATOM 999 N N . ILE A 1 126 ? 4.235 4.221 -10.339 1.00 97.00 126 ILE A N 1
ATOM 1000 C CA . ILE A 1 126 ? 4.672 3.062 -11.137 1.00 97.00 126 ILE A CA 1
ATOM 1001 C C . ILE A 1 126 ? 6.022 3.339 -11.802 1.00 97.00 126 ILE A C 1
ATOM 1003 O O . ILE A 1 126 ? 6.934 2.524 -11.676 1.00 97.00 126 ILE A O 1
ATOM 1007 N N . LYS A 1 127 ? 6.175 4.492 -12.467 1.00 96.69 127 LYS A N 1
ATOM 1008 C CA . LYS A 1 127 ? 7.428 4.903 -13.114 1.00 96.69 127 LYS A CA 1
ATOM 1009 C C . LYS A 1 127 ? 8.572 4.932 -12.115 1.00 96.69 127 LYS A C 1
ATOM 1011 O O . LYS A 1 127 ? 9.621 4.373 -12.400 1.00 96.69 127 LYS A O 1
ATOM 1016 N N . ARG A 1 128 ? 8.361 5.509 -10.932 1.00 93.81 128 ARG A N 1
ATOM 1017 C CA . ARG A 1 128 ? 9.369 5.545 -9.872 1.00 93.81 128 ARG A CA 1
ATOM 1018 C C . ARG A 1 128 ? 9.883 4.148 -9.527 1.00 93.81 128 ARG A C 1
ATOM 1020 O O . ARG A 1 128 ? 11.085 3.927 -9.555 1.00 93.81 128 ARG A O 1
ATOM 1027 N N . VAL A 1 129 ? 8.984 3.205 -9.234 1.00 95.25 129 VAL A N 1
ATOM 1028 C CA . VAL A 1 129 ? 9.385 1.827 -8.893 1.00 95.25 129 VAL A CA 1
ATOM 1029 C C . VAL A 1 129 ? 10.042 1.135 -10.088 1.00 95.25 129 VAL A C 1
ATOM 1031 O O . VAL A 1 129 ? 11.017 0.412 -9.925 1.00 95.25 129 VAL A O 1
ATOM 1034 N N . TYR A 1 130 ? 9.543 1.375 -11.302 1.00 97.25 130 TYR A N 1
ATOM 1035 C CA . TYR A 1 130 ? 10.138 0.828 -12.519 1.00 97.25 130 TYR A CA 1
ATOM 1036 C C . TYR A 1 130 ? 11.545 1.382 -12.780 1.00 97.25 130 TYR A C 1
ATOM 1038 O O . TYR A 1 130 ? 12.386 0.664 -13.306 1.00 97.25 130 TYR A O 1
ATOM 1046 N N . GLY A 1 131 ? 11.815 2.632 -12.395 1.00 95.69 131 GLY A N 1
ATOM 1047 C CA . GLY A 1 131 ? 13.094 3.320 -12.578 1.00 95.69 131 GLY A CA 1
ATOM 1048 C C . GLY A 1 131 ? 14.231 2.782 -11.723 1.00 95.69 131 GLY A C 1
ATOM 1049 O O . GLY A 1 131 ? 15.388 2.901 -12.124 1.00 95.69 131 GLY A O 1
ATOM 1050 N N . TRP A 1 132 ? 13.925 2.115 -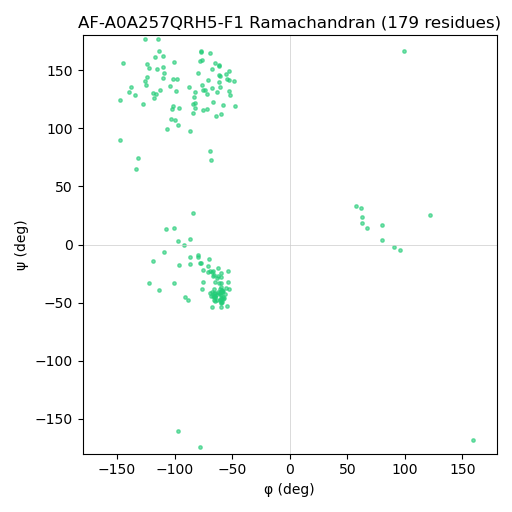10.605 1.00 94.88 132 TRP A N 1
ATOM 1051 C CA . TRP A 1 132 ? 14.932 1.551 -9.698 1.00 94.88 132 TRP A CA 1
ATOM 1052 C C . TRP A 1 132 ? 15.908 0.609 -10.400 1.00 94.88 132 TRP A C 1
ATOM 1054 O O . TRP A 1 132 ? 17.108 0.676 -10.154 1.00 94.88 132 TRP A O 1
ATOM 1064 N N . ARG A 1 133 ? 15.434 -0.184 -11.365 1.00 94.88 133 ARG A N 1
ATOM 1065 C CA . ARG A 1 133 ? 16.289 -1.079 -12.163 1.00 94.88 133 ARG A CA 1
ATOM 1066 C C . ARG A 1 133 ? 17.350 -0.360 -13.004 1.00 94.88 133 ARG A C 1
ATOM 1068 O O . ARG A 1 133 ? 18.307 -0.983 -13.455 1.00 94.88 133 ARG A O 1
ATOM 1075 N N . PHE A 1 134 ? 17.144 0.929 -13.265 1.00 94.88 134 PHE A N 1
ATOM 1076 C CA . PHE A 1 134 ? 18.035 1.780 -14.049 1.00 94.88 134 PHE A CA 1
ATOM 1077 C C . PHE A 1 134 ? 18.763 2.814 -13.184 1.00 94.88 134 PHE A C 1
ATOM 1079 O O . PHE A 1 134 ? 19.609 3.534 -13.704 1.00 94.88 134 PHE A O 1
ATOM 1086 N N . GLY A 1 135 ? 18.430 2.912 -11.891 1.00 92.94 135 GLY A N 1
ATOM 1087 C CA . GLY A 1 135 ? 18.875 4.017 -11.044 1.00 92.94 135 GLY A CA 1
ATOM 1088 C C . GLY A 1 135 ? 18.366 5.381 -11.524 1.00 92.94 135 GLY A C 1
ATOM 1089 O O . GLY A 1 135 ? 19.080 6.366 -11.372 1.00 92.94 135 GLY A O 1
ATOM 1090 N N . LEU A 1 136 ? 17.178 5.424 -12.140 1.00 94.62 136 LEU A N 1
ATOM 1091 C CA . LEU A 1 136 ? 16.576 6.639 -12.698 1.00 94.62 136 LEU A CA 1
ATOM 1092 C C . LEU A 1 136 ? 15.372 7.104 -11.880 1.00 94.62 136 LEU A C 1
ATOM 1094 O O . LEU A 1 136 ? 14.587 6.293 -11.378 1.00 94.62 136 LEU A O 1
ATOM 1098 N N . GLU A 1 137 ? 15.183 8.417 -11.837 1.00 90.81 137 GLU A N 1
ATOM 1099 C CA . GLU A 1 137 ? 13.990 9.054 -11.298 1.00 90.81 137 GLU A CA 1
ATOM 1100 C C . GLU A 1 137 ? 12.808 8.960 -12.274 1.00 90.81 137 GLU A C 1
ATOM 1102 O O . GLU A 1 137 ? 12.948 8.823 -13.492 1.00 90.81 137 GLU A O 1
ATOM 1107 N N . GLU A 1 138 ? 11.586 9.093 -11.751 1.00 90.88 138 GLU A N 1
ATOM 1108 C CA . GLU A 1 138 ? 10.362 8.972 -12.559 1.00 90.88 138 GLU A CA 1
ATOM 1109 C C . GLU A 1 138 ? 10.273 9.990 -13.709 1.00 90.88 138 GLU A C 1
ATOM 1111 O O . GLU A 1 138 ? 9.605 9.732 -14.715 1.00 90.88 138 GLU A O 1
ATOM 1116 N N . SER A 1 139 ? 10.901 11.159 -13.550 1.00 92.44 139 SER A N 1
ATOM 1117 C CA . SER A 1 139 ? 10.920 12.236 -14.542 1.00 92.44 139 SER A CA 1
ATOM 1118 C C . SER A 1 139 ? 11.857 11.945 -15.708 1.00 92.44 139 SER A C 1
ATOM 1120 O O . SER A 1 139 ? 11.679 12.520 -16.775 1.00 92.44 139 SER A O 1
ATOM 1122 N N . GLU A 1 140 ? 12.837 11.065 -15.507 1.00 95.19 140 GLU A N 1
ATOM 1123 C CA . GLU A 1 140 ? 13.837 10.694 -16.513 1.00 95.19 140 GLU A CA 1
ATOM 1124 C C . GLU A 1 140 ? 13.351 9.557 -17.418 1.00 95.19 140 GLU A C 1
ATOM 1126 O O . GLU A 1 140 ? 13.891 9.330 -18.497 1.00 95.19 140 GLU A O 1
ATOM 1131 N N . LEU A 1 141 ? 12.311 8.839 -16.992 1.00 95.19 141 LEU A N 1
ATOM 1132 C CA . LEU A 1 141 ? 11.723 7.757 -17.766 1.00 95.19 141 LEU A CA 1
ATOM 1133 C C . LEU A 1 141 ? 10.739 8.290 -18.807 1.00 95.19 141 LEU A C 1
ATOM 1135 O O . LEU A 1 141 ? 9.711 8.870 -18.454 1.00 95.19 141 LEU A O 1
ATOM 1139 N N . ASP A 1 142 ? 10.985 7.984 -20.074 1.00 95.00 142 ASP A N 1
ATOM 1140 C CA . ASP A 1 142 ? 10.002 8.129 -21.145 1.00 95.00 142 ASP A CA 1
ATOM 1141 C C . ASP A 1 142 ? 9.499 6.738 -21.550 1.00 95.00 142 ASP A C 1
ATOM 1143 O O . ASP A 1 142 ? 10.196 5.967 -22.211 1.00 95.00 142 ASP A O 1
ATOM 1147 N N . LEU A 1 143 ? 8.321 6.362 -21.043 1.00 96.19 143 LEU A N 1
ATOM 1148 C CA . LEU A 1 143 ? 7.733 5.040 -21.262 1.00 96.19 143 LEU A CA 1
ATOM 1149 C C . LEU A 1 143 ? 6.606 5.149 -22.286 1.00 96.19 143 LEU A C 1
ATOM 1151 O O . LEU A 1 143 ? 5.755 6.033 -22.183 1.00 96.19 143 LEU A O 1
ATOM 1155 N N . SER A 1 144 ? 6.553 4.208 -23.231 1.00 97.69 144 SER A N 1
ATOM 1156 C CA . SER A 1 144 ? 5.449 4.141 -24.189 1.00 97.69 144 SER A CA 1
ATOM 1157 C C . SER A 1 144 ? 4.106 3.915 -23.485 1.00 97.69 144 SER A C 1
ATOM 1159 O O . SER A 1 144 ? 4.035 3.329 -22.400 1.00 97.69 144 SER A O 1
ATOM 1161 N N . ALA A 1 145 ? 3.018 4.346 -24.128 1.00 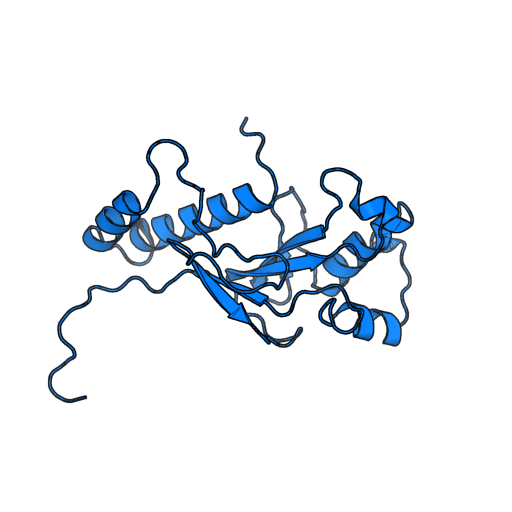96.94 145 ALA A N 1
ATOM 1162 C CA . ALA A 1 145 ? 1.665 4.143 -23.613 1.00 96.94 145 ALA A CA 1
ATOM 1163 C C . ALA A 1 145 ? 1.348 2.652 -23.388 1.00 96.94 145 ALA A C 1
ATOM 1165 O O . ALA A 1 145 ? 0.782 2.302 -22.352 1.00 96.94 145 ALA A O 1
ATOM 1166 N N . ASP A 1 146 ? 1.783 1.783 -24.306 1.00 98.00 146 ASP A N 1
ATOM 1167 C CA . ASP A 1 146 ? 1.595 0.331 -24.212 1.00 98.00 146 ASP A CA 1
ATOM 1168 C C . ASP A 1 146 ? 2.334 -0.258 -23.007 1.00 98.00 146 ASP A C 1
ATOM 1170 O O . ASP A 1 146 ? 1.772 -1.056 -22.254 1.00 98.00 146 ASP A O 1
ATOM 1174 N N . LEU A 1 147 ? 3.578 0.179 -22.767 1.00 97.62 147 LEU A N 1
ATOM 1175 C CA . LEU A 1 147 ? 4.329 -0.254 -21.595 1.00 97.62 147 LEU A CA 1
ATOM 1176 C C . LEU A 1 147 ? 3.649 0.236 -20.316 1.00 97.62 147 LEU A C 1
ATOM 1178 O O . LEU A 1 147 ? 3.440 -0.553 -19.402 1.00 97.62 147 LEU A O 1
ATOM 1182 N N . MET A 1 148 ? 3.221 1.498 -20.254 1.00 97.88 148 MET A N 1
ATOM 1183 C CA . MET A 1 148 ? 2.470 2.001 -19.100 1.00 97.88 148 MET A CA 1
ATOM 1184 C C . MET A 1 148 ? 1.181 1.211 -18.851 1.00 97.88 148 MET A C 1
ATOM 1186 O O . MET A 1 148 ? 0.865 0.893 -17.703 1.00 97.88 148 MET A O 1
ATOM 1190 N N . GLN A 1 149 ? 0.448 0.844 -19.904 1.00 97.25 149 GLN A N 1
ATOM 1191 C CA . GLN A 1 149 ? -0.744 0.006 -19.789 1.00 97.25 149 GLN A CA 1
ATOM 1192 C C . GLN A 1 149 ? -0.420 -1.385 -19.230 1.00 97.25 149 GLN A C 1
ATOM 1194 O O . GLN A 1 149 ? -1.166 -1.883 -18.380 1.00 97.25 149 GLN A O 1
ATOM 1199 N N . GLN A 1 150 ? 0.693 -1.980 -19.661 1.00 97.94 150 GLN A N 1
ATOM 1200 C CA . GLN A 1 150 ? 1.187 -3.259 -19.160 1.00 97.94 150 GLN A CA 1
ATOM 1201 C C . GLN A 1 150 ? 1.606 -3.173 -17.684 1.00 97.94 150 GLN A C 1
ATOM 1203 O O . GLN A 1 150 ? 1.213 -4.014 -16.877 1.00 97.94 150 GLN A O 1
ATOM 1208 N N . LEU A 1 151 ? 2.348 -2.133 -17.290 1.00 97.94 151 LEU A N 1
ATOM 1209 C CA . LEU A 1 151 ? 2.835 -1.976 -15.914 1.00 97.94 151 LEU A CA 1
ATOM 1210 C C . LEU A 1 151 ? 1.700 -1.753 -14.896 1.00 97.94 151 LEU A C 1
ATOM 1212 O O . LEU A 1 151 ? 1.839 -2.131 -13.731 1.00 97.94 151 LEU A O 1
ATOM 1216 N N . ARG A 1 152 ? 0.553 -1.208 -15.320 1.00 97.50 152 ARG A N 1
ATOM 1217 C CA . ARG A 1 152 ? -0.653 -1.074 -14.478 1.00 97.50 152 ARG A CA 1
ATOM 1218 C C . ARG A 1 152 ? -1.350 -2.405 -14.171 1.00 97.50 152 ARG A C 1
ATOM 1220 O O . ARG A 1 152 ? -2.225 -2.422 -13.311 1.00 97.50 152 ARG A O 1
ATOM 1227 N N . GLN A 1 153 ? -1.008 -3.496 -14.859 1.00 96.62 153 GLN A N 1
ATOM 1228 C CA . GLN A 1 153 ? -1.612 -4.808 -14.609 1.00 96.62 153 GLN A CA 1
ATOM 1229 C C . GLN A 1 153 ? -1.046 -5.477 -13.347 1.00 96.62 153 GLN A C 1
ATOM 1231 O O . GLN A 1 153 ? 0.015 -5.095 -12.844 1.00 96.62 153 GLN A O 1
ATOM 1236 N N . ASP A 1 154 ? -1.729 -6.521 -12.864 1.00 95.31 154 ASP A N 1
ATOM 1237 C CA . ASP A 1 154 ? -1.195 -7.364 -11.790 1.00 95.31 154 ASP A CA 1
ATOM 1238 C C . ASP A 1 154 ? 0.113 -8.041 -12.228 1.00 95.31 154 ASP A C 1
ATOM 1240 O O . ASP A 1 154 ? 0.244 -8.443 -13.390 1.00 95.31 154 ASP A O 1
ATOM 1244 N N . PRO A 1 155 ? 1.078 -8.253 -11.313 1.00 93.81 155 PRO A N 1
ATOM 1245 C CA . PRO A 1 155 ? 2.280 -9.020 -11.619 1.00 93.81 155 PRO A CA 1
ATOM 1246 C C . PRO A 1 155 ? 2.037 -10.422 -12.195 1.00 93.81 155 PRO A C 1
ATOM 1248 O O . PRO A 1 155 ? 2.915 -10.944 -12.873 1.00 93.81 155 PRO A O 1
ATOM 1251 N N . ARG A 1 156 ? 0.868 -11.039 -11.964 1.00 90.81 156 ARG A N 1
ATOM 1252 C CA . ARG A 1 156 ? 0.460 -12.302 -12.611 1.00 90.81 156 ARG A CA 1
ATOM 1253 C C . ARG A 1 156 ? 0.309 -12.174 -14.128 1.00 90.81 156 ARG A C 1
ATOM 1255 O O . ARG A 1 156 ? 0.540 -13.143 -14.839 1.00 90.81 156 ARG A O 1
ATOM 1262 N N . SER A 1 157 ? -0.034 -10.985 -14.606 1.00 93.31 157 SER A N 1
ATOM 1263 C CA . SER A 1 157 ? -0.180 -10.654 -16.024 1.00 93.31 157 SER A CA 1
ATOM 1264 C C . SER A 1 157 ? 1.043 -9.911 -16.569 1.00 93.31 157 SER A C 1
ATOM 1266 O O . SER A 1 157 ? 0.961 -9.310 -17.633 1.00 93.31 157 SER A O 1
ATOM 1268 N N . GLY A 1 158 ? 2.165 -9.917 -15.837 1.00 93.31 158 GLY A N 1
ATOM 1269 C CA . GLY A 1 158 ? 3.407 -9.240 -16.219 1.00 93.31 158 GLY A CA 1
ATOM 1270 C C . GLY A 1 158 ? 3.437 -7.735 -15.936 1.00 93.31 158 GLY A C 1
ATOM 1271 O O . GLY A 1 158 ? 4.252 -7.037 -16.535 1.00 93.31 158 GLY A O 1
ATOM 1272 N N . GLY A 1 159 ? 2.539 -7.219 -15.092 1.00 96.69 159 GLY A N 1
ATOM 1273 C CA . GLY A 1 159 ? 2.565 -5.825 -14.645 1.00 96.69 159 GLY A CA 1
ATOM 1274 C C . GLY A 1 159 ? 3.236 -5.642 -13.278 1.00 96.69 159 GLY A C 1
ATOM 1275 O O . GLY A 1 159 ? 4.001 -6.489 -12.815 1.00 96.69 159 GLY A O 1
ATOM 1276 N N . MET A 1 160 ? 2.959 -4.520 -12.616 1.00 97.19 160 MET A N 1
ATOM 1277 C CA . MET A 1 160 ? 3.562 -4.152 -11.329 1.00 97.19 160 MET A CA 1
ATOM 1278 C C . MET A 1 160 ? 2.530 -3.919 -10.225 1.00 97.19 160 MET A C 1
ATOM 1280 O O . MET A 1 160 ? 2.809 -4.190 -9.055 1.00 97.19 160 MET A O 1
ATOM 1284 N N . LEU A 1 161 ? 1.345 -3.414 -10.560 1.00 97.25 161 LEU A N 1
ATOM 1285 C CA . LEU A 1 161 ? 0.344 -3.020 -9.576 1.00 97.25 161 LEU A CA 1
ATOM 1286 C C . LEU A 1 161 ? -0.472 -4.228 -9.136 1.00 97.25 161 LEU A C 1
ATOM 1288 O O . LEU A 1 161 ? -1.260 -4.750 -9.914 1.00 97.25 161 LEU A O 1
ATOM 1292 N N . ARG A 1 162 ? -0.353 -4.641 -7.871 1.00 94.38 162 ARG A N 1
ATOM 1293 C CA . ARG A 1 162 ? -1.201 -5.728 -7.373 1.00 94.38 162 ARG A CA 1
ATOM 1294 C C . ARG A 1 162 ? -2.669 -5.336 -7.448 1.00 94.38 162 ARG A C 1
ATOM 1296 O O . ARG A 1 162 ? -3.023 -4.2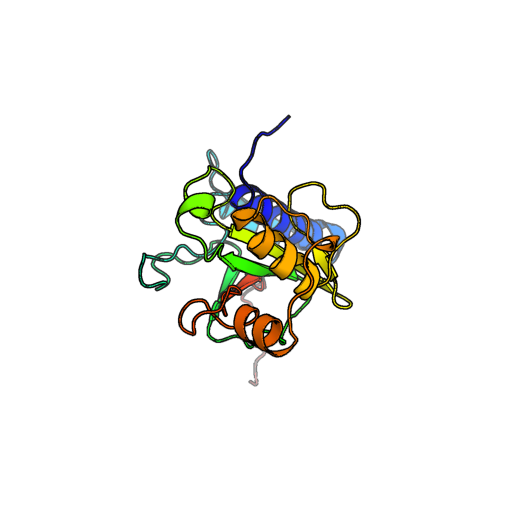27 -7.059 1.00 94.38 162 ARG A O 1
ATOM 1303 N N . ASP A 1 163 ? -3.528 -6.259 -7.838 1.00 94.12 163 ASP A N 1
ATOM 1304 C CA . ASP A 1 163 ? -4.985 -6.071 -7.887 1.00 94.12 163 ASP A CA 1
ATOM 1305 C C . ASP A 1 163 ? -5.675 -6.315 -6.534 1.00 94.12 163 ASP A C 1
ATOM 1307 O O . ASP A 1 163 ? -6.849 -6.673 -6.456 1.00 94.12 163 ASP A O 1
ATOM 1311 N N . VAL A 1 164 ? -4.936 -6.099 -5.444 1.00 92.62 164 VAL A N 1
ATOM 1312 C CA . VAL A 1 164 ? -5.453 -6.179 -4.079 1.00 92.62 164 VAL A CA 1
ATOM 1313 C C . VAL A 1 164 ? -5.517 -4.797 -3.447 1.00 92.62 164 VAL A C 1
ATOM 1315 O O . VAL A 1 164 ? -4.626 -3.968 -3.664 1.00 92.62 164 VAL A O 1
ATOM 1318 N N . ARG A 1 165 ? -6.553 -4.553 -2.648 1.00 94.69 165 ARG A N 1
ATOM 1319 C CA . ARG A 1 165 ? -6.705 -3.334 -1.846 1.00 94.69 165 ARG A CA 1
ATOM 1320 C C . ARG A 1 165 ? -6.971 -3.719 -0.404 1.00 94.69 165 ARG A C 1
ATOM 1322 O O . ARG A 1 165 ? -7.949 -4.415 -0.136 1.00 94.69 165 ARG A O 1
ATOM 1329 N N . ASP A 1 166 ? -6.110 -3.272 0.500 1.00 95.31 166 ASP A N 1
ATOM 1330 C CA . ASP A 1 166 ? -6.399 -3.326 1.928 1.00 95.31 166 ASP A CA 1
ATOM 1331 C C . ASP A 1 166 ? -7.150 -2.051 2.327 1.00 95.31 166 ASP A C 1
ATOM 1333 O O . ASP A 1 166 ? -6.770 -0.951 1.927 1.00 95.31 166 ASP A O 1
ATOM 1337 N N . TYR A 1 167 ? -8.210 -2.181 3.119 1.00 94.44 167 TYR A N 1
ATOM 1338 C CA . TYR A 1 167 ? -9.030 -1.045 3.544 1.00 94.44 167 TYR A CA 1
ATOM 1339 C C . TYR A 1 167 ? -9.560 -1.227 4.977 1.00 94.44 167 TYR A C 1
ATOM 1341 O O . TYR A 1 167 ? -9.642 -2.357 5.468 1.00 94.44 167 TYR A O 1
ATOM 1349 N N . PRO A 1 168 ? -9.899 -0.141 5.700 1.00 93.38 168 PRO A N 1
ATOM 1350 C CA . PRO A 1 168 ? -10.424 -0.232 7.062 1.00 93.38 168 PRO A CA 1
ATOM 1351 C C . PRO A 1 168 ? -11.740 -1.010 7.158 1.00 93.38 168 PRO A C 1
ATOM 1353 O O . PRO A 1 168 ? -12.683 -0.749 6.409 1.00 93.38 168 PRO A O 1
ATOM 1356 N N . LYS A 1 169 ? -11.847 -1.897 8.153 1.00 92.38 169 LYS A N 1
ATOM 1357 C CA . LYS A 1 169 ? -13.115 -2.549 8.498 1.00 92.38 169 LYS A CA 1
ATOM 1358 C C . LYS A 1 169 ? -14.158 -1.521 8.922 1.00 92.38 169 LYS A C 1
ATOM 1360 O O . LYS A 1 169 ? -13.848 -0.474 9.493 1.00 92.38 169 LYS A O 1
ATOM 1365 N N . ARG A 1 170 ? -15.431 -1.864 8.732 1.00 85.62 170 ARG A N 1
ATOM 1366 C CA . ARG A 1 170 ? -16.536 -1.107 9.330 1.00 85.62 170 ARG A CA 1
ATOM 1367 C C . ARG A 1 170 ? -16.738 -1.556 10.773 1.00 85.62 170 ARG A C 1
ATOM 1369 O O . ARG A 1 170 ? -17.126 -2.694 11.022 1.00 85.62 170 ARG A O 1
ATOM 1376 N N . PHE A 1 171 ? -16.544 -0.647 11.726 1.00 83.25 171 PHE A N 1
ATOM 1377 C CA . PHE A 1 171 ? -16.839 -0.914 13.133 1.00 83.25 171 PHE A CA 1
ATOM 1378 C C . PHE A 1 171 ? -18.194 -0.300 13.495 1.00 83.25 171 PHE A C 1
ATOM 1380 O O . PHE A 1 171 ? -18.360 0.920 13.574 1.00 83.25 171 PHE A O 1
ATOM 1387 N N . GLY A 1 172 ? -19.191 -1.161 13.670 1.00 69.75 172 GLY A N 1
ATOM 1388 C CA . GLY A 1 172 ? -20.504 -0.809 14.200 1.00 69.75 172 GLY A CA 1
ATOM 1389 C C . GLY A 1 172 ? -20.768 -1.527 15.519 1.00 69.75 172 GLY A C 1
ATOM 1390 O O . GLY A 1 172 ? -20.134 -2.539 15.832 1.00 69.75 172 GLY A O 1
ATOM 1391 N N . VAL A 1 173 ? -21.733 -1.022 16.286 1.00 54.00 173 VAL A N 1
ATOM 1392 C CA . VAL A 1 173 ? -22.394 -1.846 17.300 1.00 54.00 173 VAL A CA 1
ATOM 1393 C C . VAL A 1 173 ? -23.175 -2.903 16.523 1.00 54.00 173 VAL A C 1
ATOM 1395 O O . VAL A 1 173 ? -24.008 -2.545 15.692 1.00 54.00 173 VAL A O 1
ATOM 1398 N N . VAL A 1 174 ? -22.914 -4.188 16.764 1.00 48.72 174 VAL A N 1
ATOM 1399 C CA . VAL A 1 174 ? -23.890 -5.230 16.422 1.00 48.72 174 VAL A CA 1
ATOM 1400 C C . VAL A 1 174 ? -25.047 -5.037 17.402 1.00 48.72 174 VAL A C 1
ATOM 1402 O O . VAL A 1 174 ? -25.078 -5.633 18.472 1.00 48.72 174 VAL A O 1
ATOM 1405 N N . GLY A 1 175 ? -25.924 -4.082 17.103 1.00 48.62 175 GLY A N 1
ATOM 1406 C CA . GLY A 1 175 ? -27.274 -4.067 17.649 1.00 48.62 175 GLY A CA 1
ATOM 1407 C C . GLY A 1 175 ? -28.114 -5.081 16.871 1.00 48.62 175 GLY A C 1
ATOM 1408 O O . GLY A 1 175 ? -27.730 -5.432 15.749 1.00 48.62 175 GLY A O 1
ATOM 1409 N N . PRO A 1 176 ? -29.230 -5.579 17.430 1.00 38.72 176 PRO A N 1
ATOM 1410 C CA . PRO A 1 176 ? -30.144 -6.408 16.655 1.00 38.72 176 PRO A CA 1
ATOM 1411 C C . PRO A 1 176 ? -30.520 -5.669 15.366 1.00 38.72 176 PRO A C 1
ATOM 1413 O O . PRO A 1 176 ? -30.662 -4.442 15.371 1.00 38.72 176 PRO A O 1
ATOM 1416 N N . ALA A 1 177 ? -30.638 -6.414 14.262 1.00 44.31 177 ALA A N 1
ATOM 1417 C CA . ALA A 1 177 ? -31.166 -5.873 13.016 1.00 44.31 177 ALA A CA 1
ATOM 1418 C C . ALA A 1 177 ? -32.475 -5.118 13.320 1.00 44.31 177 ALA A C 1
ATOM 1420 O O . ALA A 1 177 ? -33.238 -5.576 14.181 1.00 44.31 177 ALA A O 1
ATOM 1421 N N . PRO A 1 178 ? -32.738 -3.964 12.679 1.00 41.72 178 PRO A N 1
ATOM 1422 C CA . PRO A 1 178 ? -34.026 -3.308 12.841 1.00 41.72 178 PRO A CA 1
ATOM 1423 C C . PRO A 1 178 ? -35.124 -4.338 12.540 1.00 41.72 178 PRO A C 1
ATOM 1425 O O . PRO A 1 178 ? -34.999 -5.070 11.554 1.00 41.72 178 PRO A O 1
ATOM 1428 N N . PRO A 1 179 ? -36.161 -4.463 13.385 1.00 37.34 179 PRO A N 1
ATOM 1429 C CA . PRO A 1 179 ? -37.252 -5.378 13.092 1.00 37.34 179 PRO A CA 1
ATOM 1430 C C . PRO A 1 179 ? -37.885 -4.955 11.760 1.00 37.34 179 PRO A C 1
ATOM 1432 O O . PRO A 1 179 ? -38.466 -3.874 11.674 1.00 37.34 179 PRO A O 1
ATOM 1435 N N . GLY A 1 180 ? -37.727 -5.788 10.727 1.00 53.84 180 GLY A N 1
ATOM 1436 C CA . GLY A 1 180 ? -38.329 -5.580 9.405 1.00 53.84 180 GLY A CA 1
ATOM 1437 C C . GLY A 1 180 ? -37.380 -5.488 8.203 1.00 53.84 180 GLY A C 1
ATOM 1438 O O . GLY A 1 180 ? -37.766 -4.862 7.219 1.00 53.84 180 GLY A O 1
ATOM 1439 N N . ALA A 1 181 ? -36.182 -6.081 8.256 1.00 38.22 181 ALA A N 1
ATOM 1440 C CA . ALA A 1 181 ? -35.417 -6.423 7.049 1.00 38.22 181 ALA A CA 1
ATOM 1441 C C . ALA A 1 181 ? -35.652 -7.888 6.659 1.00 38.22 181 ALA A C 1
ATOM 1443 O O . ALA A 1 181 ? -35.671 -8.730 7.588 1.00 38.22 181 ALA A O 1
#

pLDDT: mean 88.42, std 13.18, range [37.34, 98.0]

Secondary structure (DSSP, 8-state):
-----HHHHHHHHHHHHHHHIIIIIS--HHHHHHHHHHS-SS-TTTTSSPEE-TT--EEE--SSEEEE-S--TT---TT-EEEEEP--HHHHTSTT-SEEEEEEEETTEEE-SS---S-EEHHHHHHHHHHGGGT--TTT----HHHHHHHTS-GGGT-SB-S-EEEEPP----PPPPTT-

Nearest PDB structures (foldseek):
  7c9j-assembly1_A  TM=7.915E-01  e=7.474E-04  Geobacillus stearothermophilus
  7s1m-assembly1_R  TM=3.068E-01  e=9.524E+00  Homo sapiens
  7ouf-assembly1_D  TM=1.826E-01  e=5.462E+00  Simian T-lymphotropic virus 1
  7pel-assembly1_D  TM=1.785E-01  e=7.912E+00  Simian T-lymphotropic virus 1

Foldseek 3Di:
DDDDAQLLQLLVVQLVVVLCCCVPVVPDVVLNVVSVVLADPVHRSPQQQFDADPVRDRPGHRSWKDKDAPAQLPDDDQQWKWWFAQLDPVLCPPVNLRTFIWGHHDPQFIDTRPPDPPTDGPLLRLLQSPCSVVVDHSVPDDDDPVLSVQQSDDVVSVHTIGRMIMHGDDDDPPDPDDPPD